Protein AF-0000000075724245 (afdb_homodimer)

Radius of gyration: 20.04 Å; Cα contacts (8 Å, |Δi|>4): 505; chains: 2; bounding box: 50×55×46 Å

Organism: Trichomonas vaginalis (strain ATCC PRA-98 / G3) (NCBI:txid412133)

Structure (mmCIF, N/CA/C/O backbone):
data_AF-0000000075724245-model_v1
#
loop_
_entity.id
_entity.type
_entity.pdbx_description
1 pol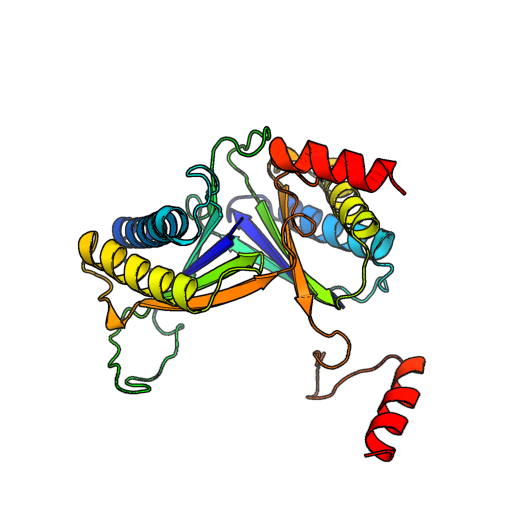ymer 'Tautomerase enzyme family protein'
#
loop_
_atom_site.group_PDB
_atom_site.id
_atom_site.type_symbol
_atom_site.label_atom_id
_atom_site.label_alt_id
_atom_site.label_comp_id
_atom_site.label_asym_id
_atom_site.label_entity_id
_atom_site.label_seq_id
_atom_site.pdbx_PDB_ins_code
_atom_site.Cartn_x
_atom_site.Cartn_y
_atom_site.Cartn_z
_atom_site.occupancy
_atom_site.B_iso_or_equiv
_atom_site.auth_seq_id
_atom_site.auth_comp_id
_atom_site.auth_asym_id
_atom_site.auth_atom_id
_atom_site.pdbx_PDB_model_num
ATOM 1 N N . MET A 1 1 ? -4.027 9.398 15.234 1 85.5 1 MET A N 1
ATOM 2 C CA . MET A 1 1 ? -3.4 8.133 15.617 1 85.5 1 MET A CA 1
ATOM 3 C C . MET A 1 1 ? -2.939 7.363 14.383 1 85.5 1 MET A C 1
ATOM 5 O O . MET A 1 1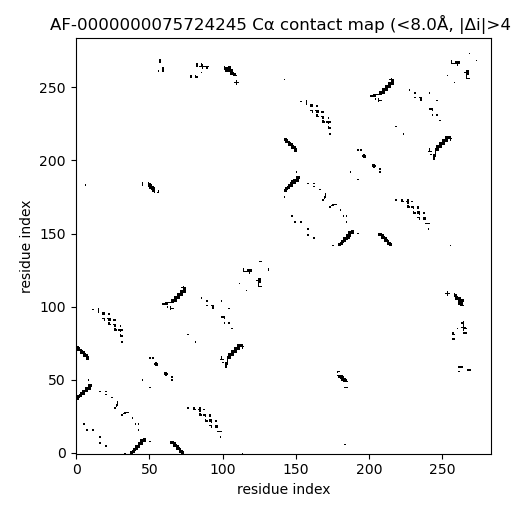 ? -3.52 6.328 14.039 1 85.5 1 MET A O 1
ATOM 9 N N . PRO A 1 2 ? -1.905 7.867 13.797 1 95.19 2 PRO A N 1
ATOM 10 C CA . PRO A 1 2 ? -1.456 7.219 12.562 1 95.19 2 PRO A CA 1
ATOM 11 C C . PRO A 1 2 ? -0.542 6.023 12.828 1 95.19 2 PRO A C 1
ATOM 13 O O . PRO A 1 2 ? 0.271 6.055 13.75 1 95.19 2 PRO A O 1
ATOM 16 N N . VAL A 1 3 ? -0.747 4.941 12.109 1 96.44 3 VAL A N 1
ATOM 17 C CA . VAL A 1 3 ? 0.216 3.852 12.008 1 96.44 3 VAL A CA 1
ATOM 18 C C . VAL A 1 3 ? 0.978 3.949 10.688 1 96.44 3 VAL A C 1
ATOM 20 O O . VAL A 1 3 ? 0.372 4.113 9.625 1 96.44 3 VAL A O 1
ATOM 23 N N . VAL A 1 4 ? 2.299 3.869 10.781 1 98.44 4 VAL A N 1
ATOM 24 C CA . VAL A 1 4 ? 3.154 4.094 9.617 1 98.44 4 VAL A CA 1
ATOM 25 C C . VAL A 1 4 ? 3.957 2.83 9.32 1 98.44 4 VAL A C 1
ATOM 27 O O . VAL A 1 4 ? 4.586 2.26 10.211 1 98.44 4 VAL A O 1
ATOM 30 N N . ARG A 1 5 ? 3.887 2.369 8.086 1 98.5 5 ARG A N 1
ATOM 31 C CA . ARG A 1 5 ? 4.77 1.312 7.602 1 98.5 5 ARG A CA 1
ATOM 32 C C . ARG A 1 5 ? 5.695 1.835 6.508 1 98.5 5 ARG A C 1
ATOM 34 O O . ARG A 1 5 ? 5.234 2.398 5.512 1 98.5 5 ARG A O 1
ATOM 41 N N . ILE A 1 6 ? 6.938 1.648 6.688 1 98.69 6 ILE A N 1
ATOM 42 C CA . ILE A 1 6 ? 7.949 2.092 5.73 1 98.69 6 ILE A CA 1
ATOM 43 C C . ILE A 1 6 ? 8.594 0.879 5.062 1 98.69 6 ILE A C 1
ATOM 45 O O . ILE A 1 6 ? 9.414 0.188 5.676 1 98.69 6 ILE A O 1
ATOM 49 N N . SER A 1 7 ? 8.195 0.567 3.82 1 98.62 7 SER A N 1
ATOM 50 C CA . SER A 1 7 ? 8.82 -0.479 3.016 1 98.62 7 SER A CA 1
ATOM 51 C C . SER A 1 7 ? 10.086 0.029 2.33 1 98.62 7 SER A C 1
ATOM 53 O O . SER A 1 7 ? 10.016 0.885 1.446 1 98.62 7 SER A O 1
ATOM 55 N N . ILE A 1 8 ? 11.18 -0.433 2.727 1 98.31 8 ILE A N 1
ATOM 56 C CA . ILE A 1 8 ? 12.484 0.109 2.355 1 98.31 8 ILE A CA 1
ATOM 57 C C . ILE A 1 8 ? 13.484 -1.032 2.164 1 98.31 8 ILE A C 1
ATOM 59 O O . ILE A 1 8 ? 13.375 -2.076 2.811 1 98.31 8 ILE A O 1
ATOM 63 N N . ARG A 1 9 ? 14.406 -0.784 1.238 1 97.44 9 ARG A N 1
ATOM 64 C CA . ARG A 1 9 ? 15.391 -1.826 0.947 1 97.44 9 ARG A CA 1
ATOM 65 C C . ARG A 1 9 ? 16.188 -2.193 2.195 1 97.44 9 ARG A C 1
ATOM 67 O O . ARG A 1 9 ? 16.594 -1.316 2.955 1 97.44 9 ARG A O 1
ATOM 74 N N . LYS A 1 10 ? 16.5 -3.467 2.252 1 97.06 10 LYS A N 1
ATOM 75 C CA . LYS A 1 10 ? 17.109 -4.027 3.455 1 97.06 10 LYS A CA 1
ATOM 76 C C . LYS A 1 10 ? 18.562 -3.584 3.594 1 97.06 10 LYS A C 1
ATOM 78 O O . LYS A 1 10 ? 19.062 -3.418 4.707 1 97.06 10 LYS A O 1
ATOM 83 N N . ASP A 1 11 ? 19.25 -3.232 2.541 1 96.81 11 ASP A N 1
ATOM 84 C CA . ASP A 1 11 ? 20.688 -2.998 2.59 1 96.81 11 ASP A CA 1
ATOM 85 C C . ASP A 1 11 ? 21 -1.517 2.797 1 96.81 11 ASP A C 1
ATOM 87 O O . ASP A 1 11 ? 22.172 -1.12 2.838 1 96.81 11 ASP A O 1
ATOM 91 N N . LEU A 1 12 ? 20.016 -0.676 2.924 1 96.94 12 LEU A N 1
ATOM 92 C CA . LEU A 1 12 ? 20.25 0.721 3.273 1 96.94 12 LEU A CA 1
ATOM 93 C C . LEU A 1 12 ? 20.625 0.858 4.746 1 96.94 12 LEU A C 1
ATOM 95 O O . LEU A 1 12 ? 20.359 -0.046 5.543 1 96.94 12 LEU A O 1
ATOM 99 N N . LYS A 1 13 ? 21.234 1.946 5.055 1 97.62 13 LYS A N 1
ATOM 100 C CA . LYS A 1 13 ? 21.734 2.148 6.41 1 97.62 13 LYS A CA 1
ATOM 101 C C . LYS A 1 13 ? 20.594 2.285 7.41 1 97.62 13 LYS A C 1
ATOM 103 O O . LYS A 1 13 ? 19.562 2.887 7.098 1 97.62 13 LYS A O 1
ATOM 108 N N . ARG A 1 14 ? 20.828 1.735 8.562 1 97.44 14 ARG A N 1
ATOM 109 C CA . ARG A 1 14 ? 19.859 1.867 9.648 1 97.44 14 ARG A CA 1
ATOM 110 C C . ARG A 1 14 ? 19.578 3.334 9.953 1 97.44 14 ARG A C 1
ATOM 112 O O . ARG A 1 14 ? 18.438 3.709 10.227 1 97.44 14 ARG A O 1
ATOM 119 N N . GLU A 1 15 ? 20.609 4.152 9.906 1 97.81 15 GLU A N 1
ATOM 120 C CA . GLU A 1 15 ? 20.453 5.582 10.156 1 97.81 15 GLU A CA 1
ATOM 121 C C . GLU A 1 15 ? 19.484 6.223 9.164 1 97.81 15 GLU A C 1
ATOM 123 O O . GLU A 1 15 ? 18.703 7.098 9.531 1 97.81 15 GLU A O 1
ATOM 128 N N . THR A 1 16 ? 19.562 5.777 7.941 1 98.06 16 THR A N 1
ATOM 129 C CA . THR A 1 16 ? 18.656 6.273 6.902 1 98.06 16 THR A CA 1
ATOM 130 C C . THR A 1 16 ? 17.219 5.879 7.211 1 98.06 16 THR A C 1
ATOM 132 O O . THR A 1 16 ? 16.312 6.711 7.137 1 98.06 16 THR A O 1
ATOM 135 N N . LYS A 1 17 ? 17.016 4.664 7.578 1 98.38 17 LYS A N 1
ATOM 136 C CA . LYS A 1 17 ? 15.68 4.148 7.895 1 98.38 17 LYS A CA 1
ATOM 137 C C . LYS A 1 17 ? 15.055 4.914 9.055 1 98.38 17 LYS A C 1
ATOM 139 O O . LYS A 1 17 ? 13.898 5.332 8.977 1 98.38 17 LYS A O 1
ATOM 144 N N . LEU A 1 18 ? 15.844 5.168 10.055 1 98.19 18 LEU A N 1
ATOM 145 C CA . LEU A 1 18 ? 15.359 5.891 11.227 1 98.19 18 LEU A CA 1
ATOM 146 C C . LEU A 1 18 ? 15.094 7.355 10.883 1 98.19 18 LEU A C 1
ATOM 148 O O . LEU A 1 18 ? 14.141 7.949 11.391 1 98.19 18 LEU A O 1
ATOM 152 N N . ALA A 1 19 ? 15.922 7.887 10.07 1 98.38 19 ALA A N 1
ATOM 153 C CA . ALA A 1 19 ? 15.75 9.281 9.664 1 98.38 19 ALA A CA 1
ATOM 154 C C . ALA A 1 19 ? 14.438 9.477 8.906 1 98.38 19 ALA A C 1
ATOM 156 O O . ALA A 1 19 ? 13.75 10.484 9.094 1 98.38 19 ALA A O 1
ATOM 157 N N . ILE A 1 20 ? 14.078 8.539 8.031 1 98.44 20 ILE A N 1
ATOM 158 C CA . ILE A 1 20 ? 12.836 8.633 7.277 1 98.44 20 ILE A CA 1
ATOM 159 C C . ILE A 1 20 ? 11.648 8.477 8.219 1 98.44 20 ILE A C 1
ATOM 161 O O . ILE A 1 20 ? 10.664 9.219 8.125 1 98.44 20 ILE A O 1
ATOM 165 N N . SER A 1 21 ? 11.766 7.555 9.133 1 98.62 21 SER A N 1
ATOM 166 C CA . SER A 1 21 ? 10.727 7.379 10.141 1 98.62 21 SER A CA 1
ATOM 167 C C . SER A 1 21 ? 10.5 8.664 10.93 1 98.62 21 SER A C 1
ATOM 169 O O . SER A 1 21 ? 9.359 9.109 11.086 1 98.62 21 SER A O 1
ATOM 171 N N . ASP A 1 22 ? 11.586 9.242 11.391 1 98.56 22 ASP A N 1
ATOM 172 C CA . ASP A 1 22 ? 11.516 10.492 12.141 1 98.56 22 ASP A CA 1
ATOM 173 C C . ASP A 1 22 ? 10.898 11.609 11.305 1 98.56 22 ASP A C 1
ATOM 175 O O . ASP A 1 22 ? 10.094 12.391 11.812 1 98.56 22 ASP A O 1
ATOM 179 N N . ALA A 1 23 ? 11.297 11.695 10.062 1 98.62 23 ALA A N 1
ATOM 180 C CA . ALA A 1 23 ? 10.773 12.711 9.156 1 98.62 23 ALA A CA 1
ATOM 181 C C . ALA A 1 23 ? 9.258 12.602 9.016 1 98.62 23 ALA A C 1
ATOM 183 O O . ALA A 1 23 ? 8.547 13.609 9.07 1 98.62 23 ALA A O 1
ATOM 184 N N . VAL A 1 24 ? 8.758 11.383 8.828 1 98.69 24 VAL A N 1
ATOM 185 C CA . VAL A 1 24 ? 7.32 11.148 8.703 1 98.69 24 VAL A CA 1
ATOM 186 C C . VAL A 1 24 ? 6.609 11.578 9.984 1 98.69 24 VAL A C 1
ATOM 188 O O . VAL A 1 24 ? 5.578 12.25 9.93 1 98.69 24 VAL A O 1
ATOM 191 N N . HIS A 1 25 ? 7.219 11.281 11.078 1 98.56 25 HIS A N 1
ATOM 192 C CA . HIS A 1 25 ? 6.59 11.602 12.359 1 98.56 25 HIS A CA 1
ATOM 193 C C . HIS A 1 25 ? 6.531 13.109 12.57 1 98.56 25 HIS A C 1
ATOM 195 O O . HIS A 1 25 ? 5.484 13.648 12.938 1 98.56 25 HIS A O 1
ATOM 201 N N . ARG A 1 26 ? 7.609 13.766 12.391 1 98.5 26 ARG A N 1
ATOM 202 C CA . ARG A 1 26 ? 7.645 15.219 12.539 1 98.5 26 ARG A CA 1
ATOM 203 C C . ARG A 1 26 ? 6.609 15.883 11.633 1 98.5 26 ARG A C 1
ATOM 205 O O . ARG A 1 26 ? 5.961 16.859 12.039 1 98.5 26 ARG A O 1
ATOM 212 N N . ALA A 1 27 ? 6.488 15.375 10.398 1 98.69 27 ALA A N 1
ATOM 213 C CA . ALA A 1 27 ? 5.504 15.914 9.461 1 98.69 27 ALA A CA 1
ATOM 214 C C . ALA A 1 27 ? 4.082 15.711 9.984 1 98.69 27 ALA A C 1
ATOM 216 O O . ALA A 1 27 ? 3.238 16.594 9.867 1 98.69 27 ALA A O 1
ATOM 217 N N . LEU A 1 28 ? 3.803 14.508 10.531 1 98.25 28 LEU A N 1
ATOM 218 C CA . LEU A 1 28 ? 2.488 14.211 11.086 1 98.25 28 LEU A CA 1
ATOM 219 C C . LEU A 1 28 ? 2.17 15.141 12.258 1 98.25 28 LEU A C 1
ATOM 221 O O . LEU A 1 28 ? 1.054 15.648 12.359 1 98.25 28 LEU A O 1
ATOM 225 N N . VAL A 1 29 ? 3.109 15.375 13.141 1 98.06 29 VAL A N 1
ATOM 226 C CA . VAL A 1 29 ? 2.932 16.281 14.266 1 98.06 29 VAL A CA 1
ATOM 227 C C . VAL A 1 29 ? 2.662 17.688 13.75 1 98.06 29 VAL A C 1
ATOM 229 O O . VAL A 1 29 ? 1.744 18.375 14.227 1 98.06 29 VAL A O 1
ATOM 232 N N . GLU A 1 30 ? 3.395 18.094 12.812 1 98.31 30 GLU A N 1
ATOM 233 C CA . GLU A 1 30 ? 3.318 19.453 12.289 1 98.31 30 GLU A CA 1
ATOM 234 C C . GLU A 1 30 ? 2.002 19.688 11.547 1 98.31 30 GLU A C 1
ATOM 236 O O . GLU A 1 30 ? 1.354 20.719 11.742 1 98.31 30 GLU A O 1
ATOM 241 N N . GLU A 1 31 ? 1.557 18.719 10.68 1 97.69 31 GLU A N 1
ATOM 242 C CA . GLU A 1 31 ? 0.474 18.984 9.742 1 97.69 31 GLU A CA 1
ATOM 243 C C . GLU A 1 31 ? -0.831 18.344 10.203 1 97.69 31 GLU A C 1
ATOM 245 O O . GLU A 1 31 ? -1.91 18.906 9.992 1 97.69 31 GLU A O 1
ATOM 250 N N . PHE A 1 32 ? -0.752 17.156 10.75 1 96.19 32 PHE A N 1
ATOM 251 C CA . PHE A 1 32 ? -1.951 16.484 11.25 1 96.19 32 PHE A CA 1
ATOM 252 C C . PHE A 1 32 ? -2.203 16.844 12.711 1 96.19 32 PHE A C 1
ATOM 254 O O . PHE A 1 32 ? -3.256 16.531 13.258 1 96.19 32 PHE A O 1
ATOM 261 N N . LYS A 1 33 ? -1.24 17.5 13.383 1 96.12 33 LYS A N 1
ATOM 262 C CA . LYS A 1 33 ? -1.365 18.031 14.742 1 96.12 33 LYS A CA 1
ATOM 263 C C . LYS A 1 33 ? -1.609 16.891 15.742 1 96.12 33 LYS A C 1
ATOM 265 O O . LYS A 1 33 ? -2.426 17.031 16.656 1 96.12 33 LYS A O 1
ATOM 270 N N . ILE A 1 34 ? -0.97 15.836 15.523 1 93.81 34 ILE A N 1
ATOM 271 C CA . ILE A 1 34 ? -1.024 14.758 16.5 1 93.81 34 ILE A CA 1
ATOM 272 C C . ILE A 1 34 ? -0.051 15.039 17.641 1 93.81 34 ILE A C 1
ATOM 274 O O . ILE A 1 34 ? 0.903 15.805 17.469 1 93.81 34 ILE A O 1
ATOM 278 N N . PRO A 1 35 ? -0.332 14.438 18.828 1 93.56 35 PRO A N 1
ATOM 279 C CA . PRO A 1 35 ? 0.662 14.57 19.891 1 93.56 35 PRO A CA 1
ATOM 280 C C . PRO A 1 35 ? 2.008 13.953 19.516 1 93.56 35 PRO A C 1
ATOM 282 O O . PRO A 1 35 ? 2.059 12.969 18.781 1 93.56 35 PRO A O 1
ATOM 285 N N . ASP A 1 36 ? 3.094 14.422 20.125 1 95.94 36 ASP A N 1
ATOM 286 C CA . ASP A 1 36 ? 4.441 13.938 19.844 1 95.94 36 ASP A CA 1
ATOM 287 C C . ASP A 1 36 ? 4.582 12.469 20.219 1 95.94 36 ASP A C 1
ATOM 289 O O . ASP A 1 36 ? 5.309 11.719 19.562 1 95.94 36 ASP A O 1
ATOM 293 N N . ALA A 1 37 ? 3.82 12.078 21.188 1 94.56 37 ALA A N 1
ATOM 294 C CA . ALA A 1 37 ? 3.947 10.711 21.688 1 94.56 37 ALA A CA 1
ATOM 295 C C . ALA A 1 37 ? 3.172 9.727 20.828 1 94.56 37 ALA A C 1
ATOM 297 O O . ALA A 1 37 ? 3.328 8.508 20.969 1 94.56 37 ALA A O 1
ATOM 298 N N . ASP A 1 38 ? 2.314 10.172 19.922 1 91.94 38 ASP A N 1
ATOM 299 C CA . ASP A 1 38 ? 1.491 9.344 19.047 1 91.94 38 ASP A CA 1
ATOM 300 C C . ASP A 1 38 ? 2.299 8.836 17.844 1 91.94 38 ASP A C 1
ATOM 302 O O . ASP A 1 38 ? 2.084 9.266 16.719 1 91.94 38 ASP A O 1
ATOM 306 N N . PHE A 1 39 ? 3.238 7.902 18.141 1 94.81 39 PHE A N 1
ATOM 307 C CA . PHE A 1 39 ? 4.207 7.43 17.156 1 94.81 39 PHE A CA 1
ATOM 308 C C . PHE A 1 39 ? 4.18 5.906 17.062 1 94.81 39 PHE A C 1
ATOM 310 O O . PHE A 1 39 ? 4.625 5.211 17.969 1 94.81 39 PHE A O 1
ATOM 317 N N . TRP A 1 40 ? 3.648 5.324 16.062 1 96.19 40 TRP A N 1
ATOM 318 C CA . TRP A 1 40 ? 3.5 3.896 15.797 1 96.19 40 TRP A CA 1
ATOM 319 C C . TRP A 1 40 ? 4.035 3.535 14.414 1 96.19 40 TRP A C 1
ATOM 321 O O . TRP A 1 40 ? 3.328 3.666 13.414 1 96.19 40 TRP A O 1
ATOM 331 N N . HIS A 1 41 ? 5.363 3.072 14.32 1 98.25 41 HIS A N 1
ATOM 332 C CA . HIS A 1 41 ? 6.055 2.887 13.055 1 98.25 41 HIS A CA 1
ATOM 333 C C . HIS A 1 41 ? 6.578 1.462 12.914 1 98.25 41 HIS A C 1
ATOM 335 O O . HIS A 1 41 ? 7.055 0.874 13.883 1 98.25 41 HIS A O 1
ATOM 341 N N . ILE A 1 42 ? 6.469 0.941 11.781 1 98.19 42 ILE A N 1
ATOM 342 C CA . ILE A 1 42 ? 7.078 -0.323 11.383 1 98.19 42 ILE A CA 1
ATOM 343 C C . ILE A 1 42 ? 8.055 -0.083 10.234 1 98.19 42 ILE A C 1
ATOM 345 O O . ILE A 1 42 ? 7.668 0.423 9.18 1 98.19 42 ILE A O 1
ATOM 349 N N . ILE A 1 43 ? 9.305 -0.362 10.461 1 98.44 43 ILE A N 1
ATOM 350 C CA . ILE A 1 43 ? 10.266 -0.418 9.359 1 98.44 43 ILE A CA 1
ATOM 351 C C . ILE A 1 43 ? 10.242 -1.806 8.727 1 98.44 43 ILE A C 1
ATOM 353 O O . ILE A 1 43 ? 10.648 -2.789 9.344 1 98.44 43 ILE A O 1
ATOM 357 N N . ASP A 1 44 ? 9.75 -1.873 7.555 1 98.06 44 ASP A N 1
ATOM 358 C CA . ASP A 1 44 ? 9.609 -3.105 6.785 1 98.06 44 ASP A CA 1
ATOM 359 C C . ASP A 1 44 ? 10.742 -3.248 5.77 1 98.06 44 ASP A C 1
ATOM 361 O O . ASP A 1 44 ? 10.672 -2.691 4.672 1 98.06 44 ASP A O 1
ATOM 365 N N . GLU A 1 45 ? 11.75 -4.004 6.156 1 97.94 45 GLU A N 1
ATOM 366 C CA . GLU A 1 45 ? 12.898 -4.195 5.277 1 97.94 45 GLU A CA 1
ATOM 367 C C . GLU A 1 45 ? 12.57 -5.188 4.16 1 97.94 45 GLU A C 1
ATOM 369 O O . GLU A 1 45 ? 12.172 -6.32 4.43 1 97.94 45 GLU A O 1
ATOM 374 N N . VAL A 1 46 ? 12.789 -4.754 2.998 1 97.25 46 VAL A N 1
ATOM 375 C CA . VAL A 1 46 ? 12.438 -5.535 1.817 1 97.25 46 VAL A CA 1
ATOM 376 C C . VAL A 1 46 ? 13.703 -5.906 1.047 1 97.25 46 VAL A C 1
ATOM 378 O O . VAL A 1 46 ? 14.617 -5.086 0.914 1 97.25 46 VAL A O 1
ATOM 381 N N . GLU A 1 47 ? 13.773 -7.156 0.521 1 95.94 47 GLU A N 1
ATOM 382 C CA . GLU A 1 47 ? 14.93 -7.602 -0.259 1 95.94 47 GLU A CA 1
ATOM 383 C C . GLU A 1 47 ? 15.125 -6.73 -1.497 1 95.94 47 GLU A C 1
ATOM 385 O O . GLU A 1 47 ? 14.148 -6.34 -2.148 1 95.94 47 GLU A O 1
ATOM 390 N N . PRO A 1 48 ? 16.422 -6.48 -1.794 1 94.31 48 PRO A N 1
ATOM 391 C CA . PRO A 1 48 ? 16.656 -5.758 -3.047 1 94.31 48 PRO A CA 1
ATOM 392 C C . PRO A 1 48 ? 15.938 -6.391 -4.234 1 94.31 48 PRO A C 1
ATOM 394 O O . PRO A 1 48 ? 15.961 -7.613 -4.398 1 94.31 48 PRO A O 1
ATOM 397 N N . GLY A 1 49 ? 15.219 -5.629 -5.012 1 94.06 49 GLY A N 1
ATOM 398 C CA . GLY A 1 49 ? 14.508 -6.125 -6.18 1 94.06 49 GLY A CA 1
ATOM 399 C C . GLY A 1 49 ? 13.055 -6.453 -5.898 1 94.06 49 GLY A C 1
ATOM 400 O O . GLY A 1 49 ? 12.289 -6.73 -6.82 1 94.06 49 GLY A O 1
ATOM 401 N N . ASN A 1 50 ? 12.664 -6.379 -4.602 1 97.12 50 ASN A N 1
ATOM 402 C CA . ASN A 1 50 ? 11.32 -6.797 -4.238 1 97.12 50 ASN A CA 1
ATOM 403 C C . ASN A 1 50 ? 10.375 -5.605 -4.121 1 97.12 50 ASN A C 1
ATOM 405 O O . ASN A 1 50 ? 9.188 -5.773 -3.834 1 97.12 50 ASN A O 1
ATOM 409 N N . ILE A 1 51 ? 10.891 -4.453 -4.262 1 97.25 51 ILE A N 1
ATOM 410 C CA . ILE A 1 51 ? 10.039 -3.305 -4.562 1 97.25 51 ILE A CA 1
ATOM 411 C C . ILE A 1 51 ? 10.117 -2.984 -6.055 1 97.25 51 ILE A C 1
ATOM 413 O O . ILE A 1 51 ? 11.195 -2.719 -6.586 1 97.25 51 ILE A O 1
ATOM 417 N N . ILE A 1 52 ? 9.031 -3.02 -6.707 1 96.75 52 ILE A N 1
ATOM 418 C CA . ILE A 1 52 ? 8.977 -2.865 -8.156 1 96.75 52 ILE A CA 1
ATOM 419 C C . ILE A 1 52 ? 8.156 -1.628 -8.508 1 96.75 52 ILE A C 1
ATOM 421 O O . ILE A 1 52 ? 7.027 -1.465 -8.031 1 96.75 52 ILE A O 1
ATOM 425 N N . PHE A 1 53 ? 8.672 -0.787 -9.328 1 96.12 53 PHE A N 1
ATOM 426 C CA . PHE A 1 53 ? 8.117 0.531 -9.609 1 96.12 53 PHE A CA 1
ATOM 427 C C . PHE A 1 53 ? 8.586 1.04 -10.961 1 96.12 53 PHE A C 1
ATOM 429 O O . PHE A 1 53 ? 9.555 0.529 -11.523 1 96.12 53 PHE A O 1
ATOM 436 N N . PRO A 1 54 ? 7.859 1.927 -11.539 1 94.88 54 PRO A N 1
ATOM 437 C CA . PRO A 1 54 ? 8.297 2.471 -12.828 1 94.88 54 PRO A CA 1
ATOM 438 C C . PRO A 1 54 ? 9.5 3.4 -12.703 1 94.88 54 PRO A C 1
ATOM 440 O O . PRO A 1 54 ? 9.68 4.043 -11.664 1 94.88 54 PRO A O 1
ATOM 443 N N . LYS A 1 55 ? 10.273 3.494 -13.75 1 94.5 55 LYS A N 1
ATOM 444 C CA . LYS A 1 55 ? 11.398 4.43 -13.781 1 94.5 55 LYS A CA 1
ATOM 445 C C . LYS A 1 55 ? 10.906 5.871 -13.695 1 94.5 55 LYS A C 1
ATOM 447 O O . LYS A 1 55 ? 11.594 6.73 -13.133 1 94.5 55 LYS A O 1
ATOM 452 N N . GLU A 1 56 ? 9.781 6.066 -14.258 1 94.69 56 GLU A N 1
ATOM 453 C CA . GLU A 1 56 ? 9.148 7.379 -14.234 1 94.69 56 GLU A CA 1
ATOM 454 C C . GLU A 1 56 ? 7.633 7.258 -14.156 1 94.69 56 GLU A C 1
ATOM 456 O O . GLU A 1 56 ? 7.039 6.398 -14.812 1 94.69 56 GLU A O 1
ATOM 461 N N . TYR A 1 57 ? 7.027 8.156 -13.461 1 92.94 57 TYR A N 1
ATOM 462 C CA . TYR A 1 57 ? 5.574 8.18 -13.336 1 92.94 57 TYR A CA 1
ATOM 463 C C . TYR A 1 57 ? 5.07 9.586 -13.031 1 92.94 57 TYR A C 1
ATOM 465 O O . TYR A 1 57 ? 5.578 10.25 -12.125 1 92.94 57 TYR A O 1
ATOM 473 N N . LEU A 1 58 ? 4.184 10.156 -13.82 1 91.62 58 LEU A N 1
ATOM 474 C CA . LEU A 1 58 ? 3.576 11.469 -13.68 1 91.62 58 LEU A CA 1
ATOM 475 C C . LEU A 1 58 ? 4.648 12.555 -13.555 1 91.62 58 LEU A C 1
ATOM 477 O O . LEU A 1 58 ? 4.547 13.438 -12.695 1 91.62 58 LEU A O 1
ATOM 481 N N . GLY A 1 59 ? 5.734 12.336 -14.297 1 91.25 59 GLY A N 1
ATOM 482 C CA . GLY A 1 59 ? 6.77 13.352 -14.406 1 91.25 59 GLY A CA 1
ATOM 483 C C . GLY A 1 59 ? 7.84 13.227 -13.336 1 91.25 59 GLY A C 1
ATOM 484 O O . GLY A 1 59 ? 8.766 14.039 -13.281 1 91.25 59 GLY A O 1
ATOM 485 N N . VAL A 1 60 ? 7.754 12.25 -12.477 1 95.25 60 VAL A N 1
ATOM 486 C CA . VAL A 1 60 ? 8.766 12.055 -11.438 1 95.25 60 VAL A CA 1
ATOM 487 C C . VAL A 1 60 ? 9.695 10.906 -11.836 1 95.25 60 VAL A C 1
ATOM 489 O O . VAL A 1 60 ? 9.234 9.805 -12.133 1 95.25 60 VAL A O 1
ATOM 492 N N . GLN A 1 61 ? 10.945 11.164 -11.867 1 96.88 61 GLN A N 1
ATOM 493 C CA . GLN A 1 61 ? 11.938 10.125 -12.094 1 96.88 61 GLN A CA 1
ATOM 494 C C . GLN A 1 61 ? 12.328 9.445 -10.789 1 96.88 61 GLN A C 1
ATOM 496 O O . GLN A 1 61 ? 12.547 10.109 -9.773 1 96.88 61 GLN A O 1
ATOM 501 N N . HIS A 1 62 ? 12.414 8.141 -10.836 1 96.94 62 HIS A N 1
ATOM 502 C CA . HIS A 1 62 ? 12.742 7.398 -9.625 1 96.94 62 HIS A CA 1
ATOM 503 C C . HIS A 1 62 ? 14.102 6.715 -9.75 1 96.94 62 HIS A C 1
ATOM 505 O O . HIS A 1 62 ? 14.484 6.293 -10.844 1 96.94 62 HIS A O 1
ATOM 511 N N . GLY A 1 63 ? 14.789 6.629 -8.664 1 94.12 63 GLY A N 1
ATOM 512 C CA . GLY A 1 63 ? 16.062 5.934 -8.578 1 94.12 63 GLY A CA 1
ATOM 513 C C . GLY A 1 63 ? 15.945 4.535 -8.008 1 94.12 63 GLY A C 1
ATOM 514 O O . GLY A 1 63 ? 14.867 3.939 -8.031 1 94.12 63 GLY A O 1
ATOM 515 N N . GLU A 1 64 ? 17 3.996 -7.523 1 92.62 64 GLU A N 1
ATOM 516 C CA . GLU A 1 64 ? 17.078 2.594 -7.121 1 92.62 64 GLU A CA 1
ATOM 517 C C . GLU A 1 64 ? 16.625 2.412 -5.676 1 92.62 64 GLU A C 1
ATOM 519 O O . GLU A 1 64 ? 16.375 1.288 -5.234 1 92.62 64 GLU A O 1
ATOM 524 N N . ASN A 1 65 ? 16.453 3.512 -4.953 1 94.94 65 ASN A N 1
ATOM 525 C CA . ASN A 1 65 ? 16.203 3.381 -3.521 1 94.94 65 ASN A CA 1
ATOM 526 C C . ASN A 1 65 ? 14.773 3.793 -3.172 1 94.94 65 ASN A C 1
ATOM 528 O O . ASN A 1 65 ? 14.539 4.426 -2.139 1 94.94 65 ASN A O 1
ATOM 532 N N . LEU A 1 66 ? 13.883 3.479 -4.07 1 96.88 66 LEU A N 1
ATOM 533 C CA . LEU A 1 66 ? 12.492 3.84 -3.842 1 96.88 66 LEU A CA 1
ATOM 534 C C . LEU A 1 66 ? 12 3.289 -2.508 1 96.88 66 LEU A C 1
ATOM 536 O O . LEU A 1 66 ? 12.273 2.137 -2.166 1 96.88 66 LEU A O 1
ATOM 540 N N . THR A 1 67 ? 11.406 4.156 -1.759 1 98.31 67 THR A N 1
ATOM 541 C CA . THR A 1 67 ? 10.828 3.854 -0.454 1 98.31 67 THR A CA 1
ATOM 542 C C . THR A 1 67 ? 9.336 4.168 -0.437 1 98.31 67 THR A C 1
ATOM 544 O O . THR A 1 67 ? 8.922 5.262 -0.824 1 98.31 67 THR A O 1
ATOM 547 N N . ILE A 1 68 ? 8.531 3.184 -0.044 1 98.25 68 ILE A N 1
ATOM 548 C CA . ILE A 1 68 ? 7.086 3.371 0.029 1 98.25 68 ILE A CA 1
ATOM 549 C C . ILE A 1 68 ? 6.66 3.553 1.484 1 98.25 68 ILE A C 1
ATOM 551 O O . ILE A 1 68 ? 6.883 2.67 2.316 1 98.25 68 ILE A O 1
ATOM 555 N N . VAL A 1 69 ? 6.094 4.68 1.778 1 98.56 69 VAL A N 1
ATOM 556 C CA . VAL A 1 69 ? 5.562 5.008 3.096 1 98.56 69 VAL A CA 1
ATOM 557 C C . VAL A 1 69 ? 4.039 4.887 3.084 1 98.56 69 VAL A C 1
ATOM 559 O O . VAL A 1 69 ? 3.354 5.645 2.391 1 98.56 69 VAL A O 1
ATOM 562 N N . ASN A 1 70 ? 3.555 3.967 3.816 1 97.88 70 ASN A N 1
ATOM 563 C CA . ASN A 1 70 ? 2.115 3.803 3.994 1 97.88 70 ASN A CA 1
ATOM 564 C C . ASN A 1 70 ? 1.646 4.379 5.328 1 97.88 70 ASN A C 1
ATOM 566 O O . ASN A 1 70 ? 2.137 3.982 6.387 1 97.88 70 ASN A O 1
ATOM 570 N N . ILE A 1 71 ? 0.742 5.289 5.254 1 97.81 71 ILE A N 1
ATOM 571 C CA . ILE A 1 71 ? 0.183 5.898 6.457 1 97.81 71 ILE A CA 1
ATOM 572 C C . ILE A 1 71 ? -1.299 5.551 6.57 1 97.81 71 ILE A C 1
ATOM 574 O O . ILE A 1 71 ? -2.068 5.773 5.633 1 97.81 71 ILE A O 1
ATOM 578 N N . CYS A 1 72 ? -1.687 4.98 7.613 1 96.19 72 CYS A N 1
ATOM 579 C CA . CYS A 1 72 ? -3.092 4.801 7.961 1 96.19 72 CYS A CA 1
ATOM 580 C C . CYS A 1 72 ? -3.49 5.715 9.109 1 96.19 72 CYS A C 1
ATOM 582 O O . CYS A 1 72 ? -2.939 5.617 10.211 1 96.19 72 CYS A O 1
ATOM 584 N N . ALA A 1 73 ? -4.383 6.559 8.906 1 95 73 ALA A N 1
ATOM 585 C CA . ALA A 1 73 ? -4.793 7.547 9.898 1 95 73 ALA A CA 1
ATOM 586 C C . ALA A 1 73 ? -6.305 7.762 9.867 1 95 73 ALA A C 1
ATOM 588 O O . ALA A 1 73 ? -6.977 7.344 8.922 1 95 73 ALA A O 1
ATOM 589 N N . ALA A 1 74 ? -6.801 8.367 10.953 1 91.94 74 ALA A N 1
ATOM 590 C CA . ALA A 1 74 ? -8.219 8.719 10.984 1 91.94 74 ALA A CA 1
ATOM 591 C C . ALA A 1 74 ? -8.57 9.688 9.867 1 91.94 74 ALA A C 1
ATOM 593 O O . ALA A 1 74 ? -7.789 10.586 9.547 1 91.94 74 ALA A O 1
ATOM 594 N N . ALA A 1 75 ? -9.766 9.469 9.344 1 91.31 75 ALA A N 1
ATOM 595 C CA . ALA A 1 75 ? -10.258 10.391 8.32 1 91.31 75 ALA A CA 1
ATOM 596 C C . ALA A 1 75 ? -10.547 11.766 8.914 1 91.31 75 ALA A C 1
ATOM 598 O O . ALA A 1 75 ? -10.695 11.906 10.125 1 91.31 75 ALA A O 1
ATOM 599 N N . GLY A 1 76 ? -10.578 12.859 7.953 1 90.75 76 GLY A N 1
ATOM 600 C CA . GLY A 1 76 ? -11.023 14.148 8.453 1 90.75 76 GLY A CA 1
ATOM 601 C C . GLY A 1 76 ? -10.148 15.297 7.973 1 90.75 76 GLY A C 1
ATOM 602 O O . GLY A 1 76 ? -10.555 16.453 8.039 1 90.75 76 GLY A O 1
ATOM 603 N N . ARG A 1 77 ? -8.945 14.969 7.559 1 92.56 77 ARG A N 1
ATOM 604 C CA . ARG A 1 77 ? -8.07 16.047 7.094 1 92.56 77 ARG A CA 1
ATOM 605 C C . ARG A 1 77 ? -8.414 16.453 5.664 1 92.56 77 ARG A C 1
ATOM 607 O O . ARG A 1 77 ? -8.781 15.602 4.844 1 92.56 77 ARG A O 1
ATOM 614 N N . THR A 1 78 ? -8.328 17.719 5.398 1 93.12 78 THR A N 1
ATOM 615 C CA . THR A 1 78 ? -8.617 18.25 4.074 1 93.12 78 THR A CA 1
ATOM 616 C C . THR A 1 78 ? -7.5 17.906 3.094 1 93.12 78 THR A C 1
ATOM 618 O O . THR A 1 78 ? -6.387 17.562 3.506 1 93.12 78 THR A O 1
ATOM 621 N N . PRO A 1 79 ? -7.754 18 1.796 1 92.75 79 PRO A N 1
ATOM 622 C CA . PRO A 1 79 ? -6.715 17.797 0.785 1 92.75 79 PRO A CA 1
ATOM 623 C C . PRO A 1 79 ? -5.512 18.719 0.97 1 92.75 79 PRO A C 1
ATOM 625 O O . PRO A 1 79 ? -4.371 18.297 0.751 1 92.75 79 PRO A O 1
ATOM 628 N N . GLU A 1 80 ? -5.777 19.922 1.322 1 94.38 80 GLU A N 1
ATOM 629 C CA . GLU A 1 80 ? -4.695 20.891 1.54 1 94.38 80 GLU A CA 1
ATOM 630 C C . GLU A 1 80 ? -3.771 20.422 2.662 1 94.38 80 GLU A C 1
ATOM 632 O O . GLU A 1 80 ? -2.547 20.469 2.525 1 94.38 80 GLU A O 1
ATOM 637 N N . ILE A 1 81 ? -4.355 19.953 3.748 1 95.81 81 ILE A N 1
ATOM 638 C CA . ILE A 1 81 ? -3.57 19.484 4.879 1 95.81 81 ILE A CA 1
ATOM 639 C C . ILE A 1 81 ? -2.748 18.266 4.457 1 95.81 81 ILE A C 1
ATOM 641 O O . ILE A 1 81 ? -1.577 18.141 4.824 1 95.81 81 ILE A O 1
ATOM 645 N N . LYS A 1 82 ? -3.336 17.422 3.678 1 95.69 82 LYS A N 1
ATOM 646 C CA . LYS A 1 82 ? -2.627 16.234 3.193 1 95.69 82 LYS A CA 1
ATOM 647 C C . LYS A 1 82 ? -1.451 16.625 2.303 1 95.69 82 LYS A C 1
ATOM 649 O O . LYS A 1 82 ? -0.364 16.062 2.416 1 95.69 82 LYS A O 1
ATOM 654 N N . ARG A 1 83 ? -1.682 17.547 1.467 1 95.62 83 ARG A N 1
ATOM 655 C CA . ARG A 1 83 ? -0.607 18.047 0.611 1 95.62 83 ARG A CA 1
ATOM 656 C C . ARG A 1 83 ? 0.543 18.594 1.442 1 95.62 83 ARG A C 1
ATOM 658 O O . ARG A 1 83 ? 1.712 18.344 1.148 1 95.62 83 ARG A O 1
ATOM 665 N N . ASN A 1 84 ? 0.144 19.328 2.408 1 97.62 84 ASN A N 1
ATOM 666 C CA . ASN A 1 84 ? 1.16 19.891 3.293 1 97.62 84 ASN A CA 1
ATOM 667 C C . ASN A 1 84 ? 1.94 18.797 4.016 1 97.62 84 ASN A C 1
ATOM 669 O O . ASN A 1 84 ? 3.143 18.938 4.246 1 97.62 84 ASN A O 1
ATOM 673 N N . LEU A 1 85 ? 1.209 17.734 4.359 1 98.06 85 LEU A N 1
ATOM 674 C CA . LEU A 1 85 ? 1.87 16.594 4.98 1 98.06 85 LEU A CA 1
ATOM 675 C C . LEU A 1 85 ? 2.941 16.016 4.062 1 98.06 85 LEU A C 1
ATOM 677 O O . LEU A 1 85 ? 4.078 15.805 4.484 1 98.06 85 LEU A O 1
ATOM 681 N N . PHE A 1 86 ? 2.613 15.828 2.844 1 98 86 PHE A N 1
ATOM 682 C CA . PHE A 1 86 ? 3.555 15.242 1.897 1 98 86 PHE A CA 1
ATOM 683 C C . PHE A 1 86 ? 4.77 16.141 1.714 1 98 86 PHE A C 1
ATOM 685 O O . PHE A 1 86 ? 5.906 15.672 1.702 1 98 86 PHE A O 1
ATOM 692 N N . LYS A 1 87 ? 4.551 17.422 1.62 1 98.31 87 LYS A N 1
ATOM 693 C CA . LYS A 1 87 ? 5.633 18.391 1.492 1 98.31 87 LYS A CA 1
ATOM 694 C C . LYS A 1 87 ? 6.559 18.344 2.703 1 98.31 87 LYS A C 1
ATOM 696 O O . LYS A 1 87 ? 7.781 18.375 2.559 1 98.31 87 LYS A O 1
ATOM 701 N N . ALA A 1 88 ? 5.922 18.312 3.834 1 98.62 88 ALA A N 1
ATOM 702 C CA . ALA A 1 88 ? 6.699 18.297 5.07 1 98.62 88 ALA A CA 1
ATOM 703 C C . ALA A 1 88 ? 7.543 17.031 5.168 1 98.62 88 ALA A C 1
ATOM 705 O O . ALA A 1 88 ? 8.711 17.078 5.574 1 98.62 88 ALA A O 1
ATOM 706 N N . ILE A 1 89 ? 6.965 15.867 4.809 1 98.56 89 ILE A N 1
ATOM 707 C CA . ILE A 1 89 ? 7.711 14.609 4.824 1 98.56 89 ILE A CA 1
ATOM 708 C C . ILE A 1 89 ? 8.938 14.727 3.924 1 98.56 89 ILE A C 1
ATOM 710 O O . ILE A 1 89 ? 10.047 14.359 4.324 1 98.56 89 ILE A O 1
ATOM 714 N N . HIS A 1 90 ? 8.734 15.242 2.777 1 98.38 90 HIS A N 1
ATOM 715 C CA . HIS A 1 90 ? 9.828 15.445 1.838 1 98.38 90 HIS A CA 1
ATOM 716 C C . HIS A 1 90 ? 10.906 16.344 2.438 1 98.38 90 HIS A C 1
ATOM 718 O O . HIS A 1 90 ? 12.094 15.992 2.398 1 98.38 90 HIS A O 1
ATOM 7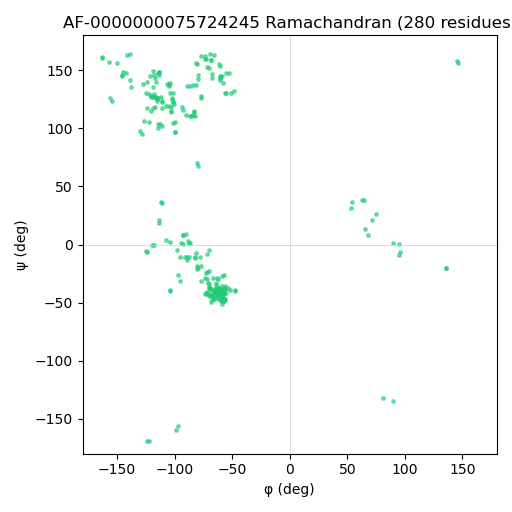24 N N . ARG A 1 91 ? 10.492 17.5 2.967 1 98.31 91 ARG A N 1
ATOM 725 C CA . ARG A 1 91 ? 11.406 18.484 3.541 1 98.31 91 ARG A CA 1
ATOM 726 C C . ARG A 1 91 ? 12.25 17.859 4.648 1 98.31 91 ARG A C 1
ATOM 728 O O . ARG A 1 91 ? 13.484 17.922 4.613 1 98.31 91 ARG A O 1
ATOM 735 N N . TYR A 1 92 ? 11.625 17.141 5.566 1 98.5 92 TYR A N 1
ATOM 736 C CA . TYR A 1 92 ? 12.336 16.578 6.711 1 98.5 92 TYR A CA 1
ATOM 737 C C . TYR A 1 92 ? 13.211 15.406 6.285 1 98.5 92 TYR A C 1
ATOM 739 O O . TYR A 1 92 ? 14.336 15.25 6.773 1 98.5 92 TYR A O 1
ATOM 747 N N . ALA A 1 93 ? 12.688 14.562 5.422 1 97.88 93 ALA A N 1
ATOM 748 C CA . ALA A 1 93 ? 13.422 13.367 5.02 1 97.88 93 ALA A CA 1
ATOM 749 C C . ALA A 1 93 ? 14.695 13.734 4.262 1 97.88 93 ALA A C 1
ATOM 751 O O . ALA A 1 93 ? 15.742 13.102 4.441 1 97.88 93 ALA A O 1
ATOM 752 N N . THR A 1 94 ? 14.602 14.727 3.426 1 97.31 94 THR A N 1
ATOM 753 C CA . THR A 1 94 ? 15.742 15.07 2.574 1 97.31 94 THR A CA 1
ATOM 754 C C . THR A 1 94 ? 16.766 15.898 3.346 1 97.31 94 THR A C 1
ATOM 756 O O . THR A 1 94 ? 17.922 15.984 2.949 1 97.31 94 THR A O 1
ATOM 759 N N . ALA A 1 95 ? 16.344 16.516 4.414 1 97.19 95 ALA A N 1
ATOM 760 C CA . ALA A 1 95 ? 17.266 17.297 5.242 1 97.19 95 ALA A CA 1
ATOM 761 C C . ALA A 1 95 ? 18.125 16.391 6.125 1 97.19 95 ALA A C 1
ATOM 763 O O . ALA A 1 95 ? 19.203 16.781 6.543 1 97.19 95 ALA A O 1
ATOM 764 N N . ASN A 1 96 ? 17.688 15.094 6.332 1 95.38 96 ASN A N 1
ATOM 765 C CA . ASN A 1 96 ? 18.297 14.359 7.43 1 95.38 96 ASN A CA 1
ATOM 766 C C . ASN A 1 96 ? 19 13.094 6.934 1 95.38 96 ASN A C 1
ATOM 768 O O . ASN A 1 96 ? 19.562 12.344 7.727 1 95.38 96 ASN A O 1
ATOM 772 N N . GLN A 1 97 ? 18.969 12.828 5.645 1 95.12 97 GLN A N 1
ATOM 773 C CA . GLN A 1 97 ? 19.672 11.703 5.035 1 95.12 97 GLN A CA 1
ATOM 774 C C . GLN A 1 97 ? 19.797 11.883 3.525 1 95.12 97 GLN A C 1
ATOM 776 O O . GLN A 1 97 ? 19.031 12.633 2.92 1 95.12 97 GLN A O 1
ATOM 781 N N . THR A 1 98 ? 20.703 11.172 2.922 1 94.69 98 THR A N 1
ATOM 782 C CA . THR A 1 98 ? 20.938 11.398 1.502 1 94.69 98 THR A CA 1
ATOM 783 C C . THR A 1 98 ? 20.797 10.094 0.716 1 94.69 98 THR A C 1
ATOM 785 O O . THR A 1 98 ? 20.812 10.109 -0.517 1 94.69 98 THR A O 1
ATOM 788 N N . GLU A 1 99 ? 20.625 9.031 1.32 1 97.12 99 GLU A N 1
ATOM 789 C CA . GLU A 1 99 ? 20.594 7.746 0.625 1 97.12 99 GLU A CA 1
ATOM 790 C C . GLU A 1 99 ? 19.328 7.594 -0.198 1 97.12 99 GLU A C 1
ATOM 792 O O . GLU A 1 99 ? 19.312 6.91 -1.224 1 97.12 99 GLU A O 1
ATOM 797 N N . VAL A 1 100 ? 18.219 8.156 0.278 1 97.94 100 VAL A N 1
ATOM 798 C CA . VAL A 1 100 ? 16.938 8.125 -0.417 1 97.94 100 VAL A CA 1
ATOM 799 C C . VAL A 1 100 ? 16.547 9.539 -0.838 1 97.94 100 VAL A C 1
ATOM 801 O O . VAL A 1 100 ? 16.078 10.328 -0.018 1 97.94 100 VAL A O 1
ATOM 804 N N . PRO A 1 101 ? 16.781 9.805 -2.092 1 97.75 101 PRO A N 1
ATOM 805 C CA . PRO A 1 101 ? 16.406 11.148 -2.543 1 97.75 101 PRO A CA 1
ATOM 806 C C . PRO A 1 101 ? 14.906 11.391 -2.514 1 97.75 101 PRO A C 1
ATOM 808 O O . PRO A 1 101 ? 14.125 10.438 -2.441 1 97.75 101 PRO A O 1
ATOM 811 N N . GLY A 1 102 ? 14.5 12.648 -2.572 1 97.5 102 GLY A N 1
ATOM 812 C CA . GLY A 1 102 ? 13.109 13.047 -2.424 1 97.5 102 GLY A CA 1
ATOM 813 C C . GLY A 1 102 ? 12.195 12.422 -3.459 1 97.5 102 GLY A C 1
ATOM 814 O O . GLY A 1 102 ? 11.039 12.109 -3.164 1 97.5 102 GLY A O 1
ATOM 815 N N . ASN A 1 103 ? 12.695 12.266 -4.668 1 97.75 103 ASN A N 1
ATOM 816 C CA . ASN A 1 103 ? 11.898 11.695 -5.746 1 97.75 103 ASN A CA 1
ATOM 817 C C . ASN A 1 103 ? 11.672 10.195 -5.547 1 97.75 103 ASN A C 1
ATOM 819 O O . ASN A 1 103 ? 10.836 9.594 -6.227 1 97.75 103 ASN A O 1
ATOM 823 N N . ASP A 1 104 ? 12.359 9.57 -4.539 1 97.88 104 ASP A N 1
ATOM 824 C CA . ASP A 1 104 ? 12.227 8.141 -4.266 1 97.88 104 ASP A CA 1
ATOM 825 C C . ASP A 1 104 ? 11.359 7.902 -3.025 1 97.88 104 ASP A C 1
ATOM 827 O O . ASP A 1 104 ? 11.211 6.762 -2.584 1 97.88 104 ASP A O 1
ATOM 831 N N . ILE A 1 105 ? 10.852 8.93 -2.432 1 98.19 105 ILE A N 1
ATOM 832 C CA . ILE A 1 105 ? 9.969 8.789 -1.284 1 98.19 105 ILE A CA 1
ATOM 833 C C . ILE A 1 105 ? 8.516 8.922 -1.735 1 98.19 105 ILE A C 1
ATOM 835 O O . ILE A 1 105 ? 8.055 10.023 -2.049 1 98.19 105 ILE A O 1
ATOM 839 N N . CYS A 1 106 ? 7.844 7.816 -1.779 1 97.75 106 CYS A N 1
ATOM 840 C CA . CYS A 1 106 ? 6.43 7.77 -2.135 1 97.75 106 CYS A CA 1
ATOM 841 C C . CYS A 1 106 ? 5.566 7.559 -0.898 1 97.75 106 CYS A C 1
ATOM 843 O O . CYS A 1 106 ? 5.918 6.77 -0.016 1 97.75 106 CYS A O 1
ATOM 845 N N . VAL A 1 107 ? 4.465 8.25 -0.819 1 97.75 107 VAL A N 1
ATOM 846 C CA . VAL A 1 107 ? 3.598 8.172 0.351 1 97.75 107 VAL A CA 1
ATOM 847 C C . VAL A 1 107 ? 2.186 7.785 -0.08 1 97.75 107 VAL A C 1
ATOM 849 O O . VAL A 1 107 ? 1.643 8.352 -1.032 1 97.75 107 VAL A O 1
ATOM 852 N N . PHE A 1 108 ? 1.716 6.848 0.576 1 95.88 108 PHE A N 1
ATOM 853 C CA . PHE A 1 108 ? 0.349 6.367 0.417 1 95.88 108 PHE A CA 1
ATOM 854 C C . PHE A 1 108 ? -0.443 6.551 1.707 1 95.88 108 PHE A C 1
ATOM 856 O O . PHE A 1 108 ? -0.018 6.098 2.771 1 95.88 108 PHE A O 1
ATOM 863 N N . LEU A 1 109 ? -1.589 7.207 1.548 1 95.38 109 LEU A N 1
ATOM 864 C CA . LEU A 1 109 ? -2.41 7.492 2.719 1 95.38 109 LEU A CA 1
ATOM 865 C C . LEU A 1 109 ? -3.709 6.695 2.68 1 95.38 109 LEU A C 1
ATOM 867 O O . LEU A 1 109 ? -4.395 6.672 1.656 1 95.38 109 LEU A O 1
ATOM 871 N N . GLN A 1 110 ? -3.979 5.988 3.748 1 94.12 110 GLN A N 1
ATOM 872 C CA . GLN A 1 110 ? -5.246 5.312 3.996 1 94.12 110 GLN A CA 1
ATOM 873 C C . GLN A 1 110 ? -5.941 5.883 5.23 1 94.12 110 GLN A C 1
ATOM 875 O O . GLN A 1 110 ? -5.297 6.156 6.242 1 94.12 110 GLN A O 1
ATOM 880 N N . GLU A 1 111 ? -7.246 5.957 5.133 1 93.81 111 GLU A N 1
ATOM 881 C CA . GLU A 1 111 ? -7.984 6.559 6.242 1 93.81 111 GLU A CA 1
ATOM 882 C C . GLU A 1 111 ? -8.945 5.555 6.871 1 93.81 111 GLU A C 1
ATOM 884 O O . GLU A 1 111 ? -9.453 4.66 6.195 1 93.81 111 GLU A O 1
ATOM 889 N N . ASN A 1 112 ? -9.125 5.66 8.141 1 92.06 112 ASN A N 1
ATOM 890 C CA . ASN A 1 112 ? -10.117 4.875 8.867 1 92.06 112 ASN A CA 1
ATOM 891 C C . ASN A 1 112 ? -11.078 5.77 9.641 1 92.06 112 ASN A C 1
ATOM 893 O O . ASN A 1 112 ? -11.141 6.977 9.406 1 92.06 112 ASN A O 1
ATOM 897 N N . ASN A 1 113 ? -11.914 5.145 10.539 1 87 113 ASN A N 1
ATOM 898 C CA . ASN A 1 113 ? -12.984 5.887 11.18 1 87 113 ASN A CA 1
ATOM 899 C C . ASN A 1 113 ? -12.523 6.527 12.484 1 87 113 ASN A C 1
ATOM 901 O O . ASN A 1 113 ? -13.336 7.012 13.273 1 87 113 ASN A O 1
ATOM 905 N N . GLY A 1 114 ? -11.266 6.477 12.719 1 84.44 114 GLY A N 1
ATOM 906 C CA . GLY A 1 114 ? -10.727 7.176 13.875 1 84.44 114 GLY A CA 1
ATOM 907 C C . GLY A 1 114 ? -10.891 6.402 15.172 1 84.44 114 GLY A C 1
ATOM 908 O O . GLY A 1 114 ? -10.57 5.215 15.242 1 84.44 114 GLY A O 1
ATOM 909 N N . LEU A 1 115 ? -11.375 7.062 16.203 1 76.44 115 LEU A N 1
ATOM 910 C CA . LEU A 1 115 ? -11.273 6.664 17.594 1 76.44 115 LEU A CA 1
ATOM 911 C C . LEU A 1 115 ? -11.875 5.277 17.812 1 76.44 115 LEU A C 1
ATOM 913 O O . LEU A 1 115 ? -11.391 4.508 18.641 1 76.44 115 LEU A O 1
ATOM 917 N N . THR A 1 116 ? -12.797 4.82 17.047 1 82.75 116 THR A N 1
ATOM 918 C CA . THR A 1 116 ? -13.461 3.541 17.266 1 82.75 116 THR A CA 1
ATOM 919 C C . THR A 1 116 ? -12.688 2.41 16.594 1 82.75 116 THR A C 1
ATOM 921 O O . THR A 1 116 ? -13.031 1.236 16.75 1 82.75 116 THR A O 1
ATOM 924 N N . ASP A 1 117 ? -11.617 2.809 16.016 1 89.19 117 ASP A N 1
ATOM 925 C CA . ASP A 1 117 ? -10.922 1.802 15.227 1 89.19 117 ASP A CA 1
ATOM 926 C C . ASP A 1 117 ? -9.57 1.452 15.844 1 89.19 117 ASP A C 1
ATOM 928 O O . ASP A 1 117 ? -8.695 0.905 15.172 1 89.19 117 ASP A O 1
ATOM 932 N N . TYR A 1 118 ? -9.406 1.795 17.172 1 88.56 118 TYR A N 1
ATOM 933 C CA . TYR A 1 118 ? -8.078 1.577 17.734 1 88.56 118 TYR A CA 1
ATOM 934 C C . TYR A 1 118 ? -8.18 0.978 19.141 1 88.56 118 TYR A C 1
ATOM 936 O O . TYR A 1 118 ? -9.078 1.32 19.906 1 88.56 118 TYR A O 1
ATOM 944 N N . SER A 1 119 ? -7.355 -0.006 19.344 1 91.69 119 SER A N 1
ATOM 945 C CA . SER A 1 119 ? -6.938 -0.433 20.672 1 91.69 119 SER A CA 1
ATOM 946 C C . SER A 1 119 ? -5.426 -0.336 20.844 1 91.69 119 SER A C 1
ATOM 948 O O . SER A 1 119 ? -4.676 -0.999 20.125 1 91.69 119 SER A O 1
ATOM 950 N N . TRP A 1 120 ? -4.934 0.492 21.688 1 89.44 120 TRP A N 1
ATOM 951 C CA . TRP A 1 120 ? -3.496 0.703 21.844 1 89.44 120 TRP A CA 1
ATOM 952 C C . TRP A 1 120 ? -2.928 -0.205 22.938 1 89.44 120 TRP A C 1
ATOM 954 O O . TRP A 1 120 ? -1.771 -0.055 23.328 1 89.44 120 TRP A O 1
ATOM 964 N N . GLY A 1 121 ? -3.811 -1.133 23.406 1 92.06 121 GLY A N 1
ATOM 965 C CA . GLY A 1 121 ? -3.428 -2.096 24.438 1 92.06 121 GLY A CA 1
ATOM 966 C C . GLY A 1 121 ? -4.555 -2.428 25.391 1 92.06 121 GLY A C 1
ATOM 967 O O . GLY A 1 121 ? -5.582 -1.745 25.406 1 92.06 121 GLY A O 1
ATOM 968 N N . ASN A 1 122 ? -4.379 -3.582 25.984 1 93.94 122 ASN A N 1
ATOM 969 C CA . ASN A 1 122 ? -5.25 -4.07 27.047 1 93.94 122 ASN A CA 1
ATOM 970 C C . ASN A 1 122 ? -6.645 -4.391 26.531 1 93.94 122 ASN A C 1
ATOM 972 O O . ASN A 1 122 ? -7.59 -4.527 27.312 1 93.94 122 ASN A O 1
ATOM 976 N N . GLY A 1 123 ? -6.883 -4.363 25.266 1 92.88 123 GLY A N 1
ATOM 977 C CA . GLY A 1 123 ? -8.164 -4.695 24.672 1 92.88 123 GLY A CA 1
ATOM 978 C C . GLY A 1 123 ? -9.211 -3.607 24.859 1 92.88 123 GLY A C 1
ATOM 979 O O . GLY A 1 123 ? -10.406 -3.881 24.828 1 92.88 123 GLY A O 1
ATOM 980 N N . GLU A 1 124 ? -8.688 -2.361 25.016 1 89.31 124 GLU A N 1
ATOM 981 C CA . GLU A 1 124 ? -9.578 -1.231 25.266 1 89.31 124 GLU A CA 1
ATOM 982 C C . GLU A 1 124 ? -9.469 -0.183 24.156 1 89.31 124 GLU A C 1
ATOM 984 O O . GLU A 1 124 ? -8.43 -0.079 23.5 1 89.31 124 GLU A O 1
ATOM 989 N N . VAL A 1 125 ? -10.602 0.468 23.953 1 86.44 125 VAL A N 1
ATOM 990 C CA . VAL A 1 125 ? -10.555 1.692 23.156 1 86.44 125 VAL A CA 1
ATOM 991 C C . VAL A 1 125 ? -10.164 2.871 24.047 1 86.44 125 VAL A C 1
ATOM 993 O O . VAL A 1 125 ? -10.891 3.209 24.984 1 86.44 125 VAL A O 1
ATOM 996 N N . GLN A 1 126 ? -8.945 3.404 23.812 1 84.5 126 GLN A N 1
ATOM 997 C CA . GLN A 1 126 ? -8.453 4.512 24.625 1 84.5 126 GLN A CA 1
ATOM 998 C C . GLN A 1 126 ? -8.852 5.855 24.016 1 84.5 126 GLN A C 1
ATOM 1000 O O . GLN A 1 126 ? -8.578 6.117 22.844 1 84.5 126 GLN A O 1
ATOM 1005 N N . LEU A 1 127 ? -9.672 6.547 24.609 1 78.12 127 LEU A N 1
ATOM 1006 C CA . LEU A 1 127 ? -10.125 7.855 24.141 1 78.12 127 LEU A CA 1
ATOM 1007 C C . LEU A 1 127 ? -9.5 8.969 24.969 1 78.12 127 LEU A C 1
ATOM 1009 O O . LEU A 1 127 ? -9.258 8.805 26.172 1 78.12 127 LEU A O 1
ATOM 1013 N N . PRO A 1 128 ? -9.094 10.062 24.125 1 71.06 128 PRO A N 1
ATOM 1014 C CA . PRO A 1 128 ? -8.711 11.211 24.953 1 71.06 128 PRO A CA 1
ATOM 1015 C C . PRO A 1 128 ? -9.789 11.594 25.969 1 71.06 128 PRO A C 1
ATOM 1017 O O . PRO A 1 128 ? -10.977 11.352 25.734 1 71.06 128 PRO A O 1
ATOM 1020 N N . PRO A 1 129 ? -9.227 12.078 27.078 1 65.12 129 PRO A N 1
ATOM 1021 C CA . PRO A 1 129 ? -10.156 12.375 28.172 1 65.12 129 PRO A CA 1
ATOM 1022 C C . PRO A 1 129 ? -11.367 13.172 27.703 1 65.12 129 PRO A C 1
ATOM 1024 O O . PRO A 1 129 ? -12.492 12.906 28.141 1 65.12 129 PRO A O 1
ATOM 1027 N N . HIS A 1 130 ? -11.148 14.109 26.828 1 62.31 130 HIS A N 1
ATOM 1028 C CA . HIS A 1 130 ? -12.234 14.984 26.406 1 62.31 130 HIS A CA 1
ATOM 1029 C C . HIS A 1 130 ? -13.25 14.227 25.547 1 62.31 130 HIS A C 1
ATOM 1031 O O . HIS A 1 130 ? -14.422 14.625 25.469 1 62.31 130 HIS A O 1
ATOM 1037 N N . LEU A 1 131 ? -12.922 13.125 24.891 1 64.31 131 LEU A N 1
ATOM 1038 C CA . LEU A 1 131 ? -13.812 12.352 24.031 1 64.31 131 LEU A CA 1
ATOM 1039 C C . LEU A 1 131 ? -14.406 11.172 24.797 1 64.31 131 LEU A C 1
ATOM 1041 O O . LEU A 1 131 ? -15.484 10.68 24.438 1 64.31 131 LEU A O 1
ATOM 1045 N N . LEU A 1 132 ? -13.688 10.742 25.797 1 62.84 132 LEU A N 1
ATOM 1046 C CA . LEU A 1 132 ? -14.188 9.648 26.625 1 62.84 132 LEU A CA 1
ATOM 1047 C C . LEU A 1 132 ? -15.586 9.961 27.156 1 62.84 132 LEU A C 1
ATOM 1049 O O . LEU A 1 132 ? -16.453 9.078 27.172 1 62.84 132 LEU A O 1
ATOM 1053 N N . ALA A 1 133 ? -15.742 11.211 27.469 1 60.12 133 ALA A N 1
ATOM 1054 C CA . ALA A 1 133 ? -17.047 11.609 27.984 1 60.12 133 ALA A CA 1
ATOM 1055 C C . ALA A 1 133 ? -18.141 11.445 26.938 1 60.12 133 ALA A C 1
ATOM 1057 O O . ALA A 1 133 ? -19.219 10.945 27.219 1 60.12 133 ALA A O 1
ATOM 1058 N N . LYS A 1 134 ? -17.797 11.828 25.734 1 58.91 134 LYS A N 1
ATOM 1059 C CA . LYS A 1 134 ? -18.766 11.781 24.641 1 58.91 134 LYS A CA 1
ATOM 1060 C C . LYS A 1 134 ? -19.109 10.336 24.266 1 58.91 134 LYS A C 1
ATOM 1062 O O . LYS A 1 134 ? -20.25 10.023 23.953 1 58.91 134 LYS A O 1
ATOM 1067 N N . LEU A 1 135 ? -18.141 9.453 24.281 1 61.31 135 LEU A N 1
ATOM 1068 C CA . LEU A 1 135 ? -18.359 8.047 23.969 1 61.31 135 LEU A CA 1
ATOM 1069 C C . LEU A 1 135 ? -19.266 7.391 25 1 61.31 135 LEU A C 1
ATOM 1071 O O . LEU A 1 135 ? -20.141 6.59 24.656 1 61.31 135 LEU A O 1
ATOM 1075 N N . LYS A 1 136 ? -18.984 7.762 26.297 1 62.56 136 LYS A N 1
ATOM 1076 C CA . LYS A 1 136 ? -19.844 7.246 27.359 1 62.56 136 LYS A CA 1
ATOM 1077 C C . LYS A 1 136 ? -21.281 7.707 27.172 1 62.56 136 LYS A C 1
ATOM 1079 O O . LYS A 1 136 ? -22.219 6.945 27.438 1 62.56 136 LYS A O 1
ATOM 1084 N N . GLU A 1 137 ? -21.391 8.875 26.734 1 60.56 137 GLU A N 1
ATOM 1085 C CA . GLU A 1 137 ? -22.719 9.406 26.5 1 60.56 137 GLU A CA 1
ATOM 1086 C C . GLU A 1 137 ? -23.406 8.719 25.312 1 60.56 137 GLU A C 1
ATOM 1088 O O . GLU A 1 137 ? -24.594 8.414 25.375 1 60.56 137 GLU A O 1
ATOM 1093 N N . MET A 1 138 ? -22.625 8.445 24.328 1 61.25 138 MET A N 1
ATOM 1094 C CA . MET A 1 138 ? -23.156 7.758 23.156 1 61.25 138 MET A CA 1
ATOM 1095 C C . MET A 1 138 ? -23.516 6.312 23.484 1 61.25 138 MET A C 1
ATOM 1097 O O . MET A 1 138 ? -24.5 5.785 22.969 1 61.25 138 MET A O 1
ATOM 1101 N N . GLU A 1 139 ? -22.75 5.672 24.281 1 59.78 139 GLU A N 1
ATOM 1102 C CA . GLU A 1 139 ? -23.031 4.297 24.703 1 59.78 139 GLU A CA 1
ATOM 1103 C C . GLU A 1 139 ? -24.203 4.238 25.672 1 59.78 139 GLU A C 1
ATOM 1105 O O . GLU A 1 139 ? -24.984 3.287 25.641 1 59.78 139 GLU A O 1
ATOM 1110 N N . ALA A 1 140 ? -24.375 5.34 26.438 1 57.81 140 ALA A N 1
ATOM 1111 C CA . ALA A 1 140 ? -25.484 5.438 27.391 1 57.81 140 ALA A CA 1
ATOM 1112 C C . ALA A 1 140 ? -26.797 5.758 26.656 1 57.81 140 ALA A C 1
ATOM 1114 O O . ALA A 1 140 ? -27.875 5.375 27.125 1 57.81 140 ALA A O 1
ATOM 1115 N N . ALA A 1 141 ? -26.734 6.453 25.594 1 55.5 141 ALA A N 1
ATOM 1116 C CA . ALA A 1 141 ? -27.938 6.801 24.844 1 55.5 141 ALA A CA 1
ATOM 1117 C C . ALA A 1 141 ? -28.422 5.625 24 1 55.5 141 ALA A C 1
ATOM 1119 O O . ALA A 1 141 ? -29.531 5.66 23.453 1 55.5 141 ALA A O 1
ATOM 1120 N N . LYS A 1 142 ? -27.641 4.637 23.891 1 49.81 142 LYS A N 1
ATOM 1121 C CA . LYS A 1 142 ? -28.125 3.438 23.219 1 49.81 142 LYS A CA 1
ATOM 1122 C C . LYS A 1 142 ? -28.766 2.461 24.203 1 49.81 142 LYS A C 1
ATOM 1124 O O . LYS A 1 142 ? -28.156 2.092 25.203 1 49.81 142 LYS A O 1
ATOM 1129 N N . MET B 1 1 ? -4.309 4.398 -9.07 1 84.5 1 MET B N 1
ATOM 1130 C CA . MET B 1 1 ? -2.961 4.312 -8.508 1 84.5 1 MET B CA 1
ATOM 1131 C C . MET B 1 1 ? -2.891 3.24 -7.43 1 84.5 1 MET B C 1
ATOM 1133 O O . MET B 1 1 ? -2.814 3.559 -6.238 1 84.5 1 MET B O 1
ATOM 1137 N N . PRO B 1 2 ? -2.902 2.033 -7.863 1 95.19 2 PRO B N 1
ATOM 1138 C CA . PRO B 1 2 ? -2.916 0.941 -6.891 1 95.19 2 PRO B CA 1
ATOM 1139 C C . PRO B 1 2 ? -1.528 0.626 -6.336 1 95.19 2 PRO B C 1
ATOM 1141 O O . PRO B 1 2 ? -0.54 0.678 -7.074 1 95.19 2 PRO B O 1
ATOM 1144 N N . VAL B 1 3 ? -1.435 0.404 -5.082 1 96.44 3 VAL B N 1
ATOM 1145 C CA . VAL B 1 3 ? -0.26 -0.188 -4.449 1 96.44 3 VAL B CA 1
ATOM 1146 C C . VAL B 1 3 ? -0.543 -1.647 -4.098 1 96.44 3 VAL B C 1
ATOM 1148 O O . VAL B 1 3 ? -1.569 -1.958 -3.488 1 96.44 3 VAL B O 1
ATOM 1151 N N . VAL B 1 4 ? 0.378 -2.51 -4.484 1 98.56 4 VAL B N 1
ATOM 1152 C CA . VAL B 1 4 ? 0.152 -3.945 -4.355 1 98.56 4 VAL B CA 1
ATOM 1153 C C . VAL B 1 4 ? 1.214 -4.555 -3.441 1 98.56 4 VAL B C 1
ATOM 1155 O O . VAL B 1 4 ? 2.41 -4.316 -3.625 1 98.56 4 VAL B O 1
ATOM 1158 N N . ARG B 1 5 ? 0.793 -5.266 -2.484 1 98.56 5 ARG B N 1
ATOM 1159 C CA . ARG B 1 5 ? 1.689 -6.07 -1.66 1 98.56 5 ARG B CA 1
ATOM 1160 C C . ARG B 1 5 ? 1.38 -7.559 -1.806 1 98.56 5 ARG B C 1
ATOM 1162 O O . ARG B 1 5 ? 0.242 -7.984 -1.596 1 98.56 5 ARG B O 1
ATOM 1169 N N . ILE B 1 6 ? 2.357 -8.312 -2.113 1 98.69 6 ILE B N 1
ATOM 1170 C CA . ILE B 1 6 ? 2.207 -9.742 -2.322 1 98.69 6 ILE B CA 1
ATOM 1171 C C . ILE B 1 6 ? 2.941 -10.508 -1.221 1 98.69 6 ILE B C 1
ATOM 1173 O O . ILE B 1 6 ? 4.176 -10.57 -1.22 1 98.69 6 ILE B O 1
ATOM 1177 N N . SER B 1 7 ? 2.209 -11.039 -0.285 1 98.62 7 SER B N 1
ATOM 1178 C CA . SER B 1 7 ? 2.771 -11.906 0.742 1 98.62 7 SER B CA 1
ATOM 1179 C C . SER B 1 7 ? 2.9 -13.344 0.24 1 98.62 7 SER B C 1
ATOM 1181 O O . SER B 1 7 ? 1.895 -14.008 -0.014 1 98.62 7 SER B O 1
ATOM 1183 N N . ILE B 1 8 ? 4.051 -13.781 0.131 1 98.25 8 ILE B N 1
ATOM 1184 C CA . ILE B 1 8 ? 4.34 -15.039 -0.551 1 98.25 8 ILE B CA 1
ATOM 1185 C C . ILE B 1 8 ? 5.504 -15.75 0.141 1 98.25 8 ILE B C 1
ATOM 1187 O O . ILE B 1 8 ? 6.379 -15.094 0.721 1 98.25 8 ILE B O 1
ATOM 1191 N N . ARG B 1 9 ? 5.445 -17.031 0.08 1 97.5 9 ARG B N 1
ATOM 1192 C CA . ARG B 1 9 ? 6.488 -17.797 0.746 1 97.5 9 ARG B CA 1
ATOM 1193 C C . ARG B 1 9 ? 7.863 -17.469 0.175 1 97.5 9 ARG B C 1
ATOM 1195 O O . ARG B 1 9 ? 8.031 -17.375 -1.043 1 97.5 9 ARG B O 1
ATOM 1202 N N . LYS B 1 10 ? 8.828 -17.484 1.03 1 97.12 10 LYS B N 1
ATOM 1203 C CA . LYS B 1 10 ? 10.18 -17.031 0.72 1 97.12 10 LYS B CA 1
ATOM 1204 C C . LYS B 1 10 ? 10.906 -18.031 -0.178 1 97.12 10 LYS B C 1
ATOM 1206 O O . LYS B 1 10 ? 11.727 -17.641 -1.015 1 97.12 10 LYS B O 1
ATOM 1211 N N . ASP B 1 11 ? 10.602 -19.281 -0.121 1 96.75 11 ASP B N 1
ATOM 1212 C CA . ASP B 1 11 ? 11.391 -20.297 -0.794 1 96.75 11 ASP B CA 1
ATOM 1213 C C . ASP B 1 11 ? 10.844 -20.594 -2.189 1 96.75 11 ASP B C 1
ATOM 1215 O O . ASP B 1 11 ? 11.367 -21.453 -2.9 1 96.75 11 ASP B O 1
ATOM 1219 N N . LEU B 1 12 ? 9.781 -19.922 -2.604 1 96.94 12 LEU B N 1
ATOM 1220 C CA . LEU B 1 12 ? 9.32 -20.047 -3.984 1 96.94 12 LEU B CA 1
ATOM 1221 C C . LEU B 1 12 ? 10.266 -19.312 -4.934 1 96.94 12 LEU B C 1
ATOM 1223 O O . LEU B 1 12 ? 11.039 -18.453 -4.508 1 96.94 12 LEU B O 1
ATOM 1227 N N . LYS B 1 13 ? 10.18 -19.703 -6.148 1 97.12 13 LYS B N 1
ATOM 1228 C CA . LYS B 1 13 ? 11.102 -19.156 -7.137 1 97.12 13 LYS B CA 1
ATOM 1229 C C . LYS B 1 13 ? 10.828 -17.672 -7.371 1 97.12 13 LYS B C 1
ATOM 1231 O O . LYS B 1 13 ? 9.68 -17.234 -7.359 1 97.12 13 LYS B O 1
ATOM 1236 N N . ARG B 1 14 ? 11.891 -16.969 -7.637 1 96.56 14 ARG B N 1
ATOM 1237 C CA . ARG B 1 14 ? 11.781 -15.555 -7.969 1 96.56 14 ARG B CA 1
ATOM 1238 C C . ARG B 1 14 ? 10.914 -15.344 -9.211 1 96.56 14 ARG B C 1
ATOM 1240 O O . ARG B 1 14 ? 10.125 -14.406 -9.273 1 96.56 14 ARG B O 1
ATOM 1247 N N . GLU B 1 15 ? 11.086 -16.219 -10.188 1 97.19 15 GLU B N 1
ATOM 1248 C CA . GLU B 1 15 ? 10.305 -16.141 -11.414 1 97.19 15 GLU B CA 1
ATOM 1249 C C . GLU B 1 15 ? 8.805 -16.219 -11.125 1 97.19 15 GLU B C 1
ATOM 1251 O O . GLU B 1 15 ? 8.008 -15.523 -11.766 1 97.19 15 GLU B O 1
ATOM 1256 N N . THR B 1 16 ? 8.461 -17.047 -10.172 1 97.94 16 THR B N 1
ATOM 1257 C CA . THR B 1 16 ? 7.062 -17.188 -9.766 1 97.94 16 THR B CA 1
ATOM 1258 C C . THR B 1 16 ? 6.555 -15.891 -9.133 1 97.94 16 THR B C 1
ATOM 1260 O O . THR B 1 16 ? 5.477 -15.406 -9.477 1 97.94 16 THR B O 1
ATOM 1263 N N . LYS B 1 17 ? 7.324 -15.344 -8.25 1 98.12 17 LYS B N 1
ATOM 1264 C CA . LYS B 1 17 ? 6.953 -14.102 -7.566 1 98.12 17 LYS B CA 1
ATOM 1265 C C . LYS B 1 17 ? 6.734 -12.969 -8.562 1 98.12 17 LYS B C 1
ATOM 1267 O O . LYS B 1 17 ? 5.727 -12.266 -8.5 1 98.12 17 LYS B O 1
ATOM 1272 N N . LEU B 1 18 ? 7.609 -12.875 -9.5 1 97.75 18 LEU B N 1
ATOM 1273 C CA . LEU B 1 18 ? 7.52 -11.828 -10.5 1 97.75 18 LEU B CA 1
ATOM 1274 C C . LEU B 1 18 ? 6.348 -12.07 -11.445 1 97.75 18 LEU B C 1
ATOM 1276 O O . LEU B 1 18 ? 5.684 -11.125 -11.875 1 97.75 18 LEU B O 1
ATOM 1280 N N . ALA B 1 19 ? 6.137 -13.297 -11.719 1 98.19 19 ALA B N 1
ATOM 1281 C CA . ALA B 1 19 ? 5.02 -13.648 -12.594 1 98.19 19 ALA B CA 1
ATOM 1282 C C . ALA B 1 19 ? 3.686 -13.258 -11.969 1 98.19 19 ALA B C 1
ATOM 1284 O O . ALA B 1 19 ? 2.783 -12.773 -12.656 1 98.19 19 ALA B O 1
ATOM 1285 N N . ILE B 1 20 ? 3.541 -13.492 -10.68 1 98.44 20 ILE B N 1
ATOM 1286 C CA . ILE B 1 20 ? 2.309 -13.141 -9.984 1 98.44 20 ILE B CA 1
ATOM 1287 C C . ILE B 1 20 ? 2.16 -11.625 -9.938 1 98.44 20 ILE B C 1
ATOM 1289 O O . ILE B 1 20 ? 1.076 -11.086 -10.18 1 98.44 20 ILE B O 1
ATOM 1293 N N . SER B 1 21 ? 3.225 -10.945 -9.648 1 98.5 21 SER B N 1
ATOM 1294 C CA . SER B 1 21 ? 3.211 -9.484 -9.672 1 98.5 21 SER B CA 1
ATOM 1295 C C . SER B 1 21 ? 2.768 -8.953 -11.031 1 98.5 21 SER B C 1
ATOM 1297 O O . SER B 1 21 ? 1.891 -8.094 -11.109 1 98.5 21 SER B O 1
ATOM 1299 N N . ASP B 1 22 ? 3.332 -9.508 -12.078 1 98.25 22 ASP B N 1
ATOM 1300 C CA . ASP B 1 22 ? 2.99 -9.125 -13.445 1 98.25 22 ASP B CA 1
ATOM 1301 C C . ASP B 1 22 ? 1.521 -9.406 -13.742 1 98.25 22 ASP B C 1
ATOM 1303 O O . ASP B 1 22 ? 0.842 -8.602 -14.375 1 98.25 22 ASP B O 1
ATOM 1307 N N . ALA B 1 23 ? 1.067 -10.531 -13.32 1 98.62 23 ALA B N 1
ATOM 1308 C CA . ALA B 1 23 ? -0.324 -10.922 -13.531 1 98.62 23 ALA B CA 1
ATOM 1309 C C . ALA B 1 23 ? -1.278 -9.914 -12.898 1 98.62 23 ALA B C 1
ATOM 1311 O O . ALA B 1 23 ? -2.266 -9.508 -13.516 1 98.62 23 ALA B O 1
ATOM 1312 N N . VAL B 1 24 ? -0.988 -9.555 -11.68 1 98.69 24 VAL B N 1
ATOM 1313 C CA . VAL B 1 24 ? -1.809 -8.57 -10.969 1 98.69 24 VAL B CA 1
ATOM 1314 C C . VAL B 1 24 ? -1.809 -7.25 -11.734 1 98.69 24 VAL B C 1
ATOM 1316 O O . VAL B 1 24 ? -2.861 -6.641 -11.93 1 98.69 24 VAL B O 1
ATOM 1319 N N . HIS B 1 25 ? -0.672 -6.859 -12.234 1 98.5 25 HIS B N 1
ATOM 1320 C CA . HIS B 1 25 ? -0.564 -5.586 -12.93 1 98.5 25 HIS B CA 1
ATOM 1321 C C . HIS B 1 25 ? -1.342 -5.605 -14.242 1 98.5 25 HIS B C 1
ATOM 1323 O O . HIS B 1 25 ? -2.092 -4.676 -14.539 1 98.5 25 HIS B O 1
ATOM 1329 N N . ARG B 1 26 ? -1.153 -6.617 -14.992 1 98.5 26 ARG B N 1
ATOM 1330 C CA . ARG B 1 26 ? -1.881 -6.75 -16.25 1 98.5 26 ARG B CA 1
ATOM 1331 C C . ARG B 1 26 ? -3.389 -6.707 -16.016 1 98.5 26 ARG B C 1
ATOM 1333 O O . ARG B 1 26 ? -4.125 -6.102 -16.797 1 98.5 26 ARG B O 1
ATOM 1340 N N . ALA B 1 27 ? -3.811 -7.395 -14.977 1 98.75 27 ALA B N 1
ATOM 1341 C CA . ALA B 1 27 ? -5.23 -7.391 -14.633 1 98.75 27 ALA B CA 1
ATOM 1342 C C . ALA B 1 27 ? -5.707 -5.984 -14.289 1 98.75 27 ALA B C 1
ATOM 1344 O O . ALA B 1 27 ? -6.801 -5.574 -14.688 1 98.75 27 ALA B O 1
ATOM 1345 N N . LEU B 1 28 ? -4.93 -5.242 -13.516 1 98.44 28 LEU B N 1
ATOM 1346 C CA . LEU B 1 28 ? -5.266 -3.873 -13.141 1 98.44 28 LEU B CA 1
ATOM 1347 C C . LEU B 1 28 ? -5.352 -2.977 -14.375 1 98.44 28 LEU B C 1
ATOM 1349 O O . LEU B 1 28 ? -6.27 -2.162 -14.492 1 98.44 28 LEU B O 1
ATOM 1353 N N . VAL B 1 29 ? -4.445 -3.117 -15.297 1 98.25 29 VAL B N 1
ATOM 1354 C CA . VAL B 1 29 ? -4.457 -2.348 -16.531 1 98.25 29 VAL B CA 1
ATOM 1355 C C . VAL B 1 29 ? -5.707 -2.688 -17.344 1 98.25 29 VAL B C 1
ATOM 1357 O O . VAL B 1 29 ? -6.395 -1.793 -17.844 1 98.25 29 VAL B O 1
ATOM 1360 N N . GLU B 1 30 ? -5.996 -3.9 -17.406 1 98.44 30 GLU B N 1
ATOM 1361 C CA . GLU B 1 30 ? -7.105 -4.383 -18.219 1 98.44 30 GLU B CA 1
ATOM 1362 C C . GLU B 1 30 ? -8.445 -3.959 -17.625 1 98.44 30 GLU B C 1
ATOM 1364 O O . GLU B 1 30 ? -9.328 -3.488 -18.359 1 98.44 30 GLU B O 1
ATOM 1369 N N . GLU B 1 31 ? -8.641 -4.086 -16.297 1 98.25 31 GLU B N 1
ATOM 1370 C CA . GLU B 1 31 ? -9.969 -3.977 -15.695 1 98.25 31 GLU B CA 1
ATOM 1371 C C . GLU B 1 31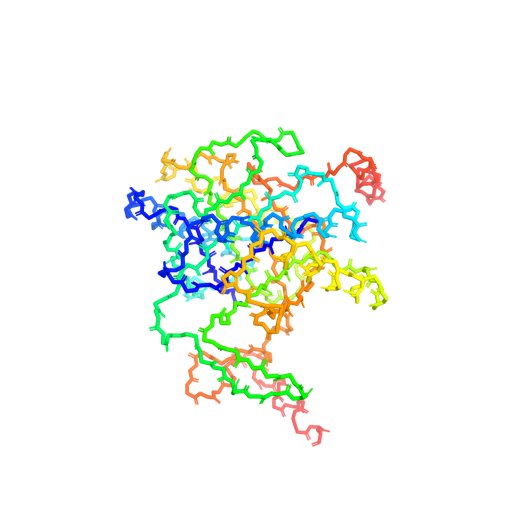 ? -10.156 -2.631 -15 1 98.25 31 GLU B C 1
ATOM 1373 O O . GLU B 1 31 ? -11.25 -2.061 -15.023 1 98.25 31 GLU B O 1
ATOM 1378 N N . PHE B 1 32 ? -9.141 -2.178 -14.336 1 96.75 32 PHE B N 1
ATOM 1379 C CA . PHE B 1 32 ? -9.227 -0.886 -13.664 1 96.75 32 PHE B CA 1
ATOM 1380 C C . PHE B 1 32 ? -8.797 0.239 -14.602 1 96.75 32 PHE B C 1
ATOM 1382 O O . PHE B 1 32 ? -8.961 1.417 -14.281 1 96.75 32 PHE B O 1
ATOM 1389 N N . LYS B 1 33 ? -8.172 -0.065 -15.75 1 96.12 33 LYS B N 1
ATOM 1390 C CA . LYS B 1 33 ? -7.797 0.878 -16.797 1 96.12 33 LYS B CA 1
ATOM 1391 C C . LYS B 1 33 ? -6.766 1.88 -16.297 1 96.12 33 LYS B C 1
ATOM 1393 O O . LYS B 1 33 ? -6.84 3.07 -16.609 1 96.12 33 LYS B O 1
ATOM 1398 N N . ILE B 1 34 ? -5.902 1.419 -15.531 1 94 34 ILE B N 1
ATOM 1399 C CA . ILE B 1 34 ? -4.793 2.27 -15.117 1 94 34 ILE B CA 1
ATOM 1400 C C . ILE B 1 34 ? -3.738 2.312 -16.219 1 94 34 ILE B C 1
ATOM 1402 O O . ILE B 1 34 ? -3.668 1.41 -17.062 1 94 34 ILE B O 1
ATOM 1406 N N . PRO B 1 35 ? -2.939 3.393 -16.234 1 93.69 35 PRO B N 1
ATOM 1407 C CA . PRO B 1 35 ? -1.814 3.387 -17.172 1 93.69 35 PRO B CA 1
ATOM 1408 C C . PRO B 1 35 ? -0.837 2.24 -16.922 1 93.69 35 PRO B C 1
ATOM 1410 O O . PRO B 1 35 ? -0.653 1.829 -15.766 1 93.69 35 PRO B O 1
ATOM 1413 N N . ASP B 1 36 ? -0.119 1.78 -17.922 1 95.31 36 ASP B N 1
ATOM 1414 C CA . ASP B 1 36 ? 0.843 0.687 -17.812 1 95.31 36 ASP B CA 1
ATOM 1415 C C . ASP B 1 36 ? 1.975 1.047 -16.844 1 95.31 36 ASP B C 1
ATOM 1417 O O . ASP B 1 36 ? 2.488 0.182 -16.141 1 95.31 36 ASP B O 1
ATOM 1421 N N . ALA B 1 37 ? 2.27 2.309 -16.766 1 93.88 37 ALA B N 1
ATOM 1422 C CA . ALA B 1 37 ? 3.408 2.744 -15.953 1 93.88 37 ALA B CA 1
ATOM 1423 C C . ALA B 1 37 ? 3.025 2.861 -14.484 1 93.88 37 ALA B C 1
ATOM 1425 O O . ALA B 1 37 ? 3.891 3.033 -13.617 1 93.88 37 ALA B O 1
ATOM 1426 N N . ASP B 1 38 ? 1.732 2.779 -14.156 1 93 38 ASP B N 1
ATOM 1427 C CA . ASP B 1 38 ? 1.244 2.912 -12.789 1 93 38 ASP B CA 1
ATOM 1428 C C . ASP B 1 38 ? 1.423 1.609 -12.008 1 93 38 ASP B C 1
ATOM 1430 O O . ASP B 1 38 ? 0.444 0.931 -11.695 1 93 38 ASP B O 1
ATOM 1434 N N . PHE B 1 39 ? 2.695 1.266 -11.766 1 94.06 39 PHE B N 1
ATOM 1435 C CA . PHE B 1 39 ? 3.094 -0.027 -11.219 1 94.06 39 PHE B CA 1
ATOM 1436 C C . PHE B 1 39 ? 3.877 0.148 -9.922 1 94.06 39 PHE B C 1
ATOM 1438 O O . PHE B 1 39 ? 5.035 0.566 -9.945 1 94.06 39 PHE B O 1
ATOM 1445 N N . TRP B 1 40 ? 3.238 -0.143 -8.766 1 96.5 40 TRP B N 1
ATOM 1446 C CA . TRP B 1 40 ? 3.807 -0.03 -7.422 1 96.5 40 TRP B CA 1
ATOM 1447 C C . TRP B 1 40 ? 3.586 -1.312 -6.629 1 96.5 40 TRP B C 1
ATOM 1449 O O . TRP B 1 40 ? 2.537 -1.489 -6 1 96.5 40 TRP B O 1
ATOM 1459 N N . HIS B 1 41 ? 4.621 -2.186 -6.586 1 98.19 41 HIS B N 1
ATOM 1460 C CA . HIS B 1 41 ? 4.465 -3.516 -6.008 1 98.19 41 HIS B CA 1
ATOM 1461 C C . HIS B 1 41 ? 5.535 -3.791 -4.957 1 98.19 41 HIS B C 1
ATOM 1463 O O . HIS B 1 41 ? 6.699 -3.422 -5.141 1 98.19 41 HIS B O 1
ATOM 1469 N N . ILE B 1 42 ? 5.137 -4.375 -3.92 1 98.5 42 ILE B N 1
ATOM 1470 C CA . ILE B 1 42 ? 6.031 -4.895 -2.893 1 98.5 42 ILE B CA 1
ATOM 1471 C C . ILE B 1 42 ? 5.879 -6.414 -2.797 1 98.5 42 ILE B C 1
ATOM 1473 O O . ILE B 1 42 ? 4.789 -6.918 -2.518 1 98.5 42 ILE B O 1
ATOM 1477 N N . ILE B 1 43 ? 6.938 -7.133 -3.068 1 98.44 43 ILE B N 1
ATOM 1478 C CA . ILE B 1 43 ? 6.965 -8.562 -2.805 1 98.44 43 ILE B CA 1
ATOM 1479 C C . ILE B 1 43 ? 7.414 -8.82 -1.367 1 98.44 43 ILE B C 1
ATOM 1481 O O . ILE B 1 43 ? 8.578 -8.594 -1.024 1 98.44 43 ILE B O 1
ATOM 1485 N N . ASP B 1 44 ? 6.543 -9.273 -0.56 1 98 44 ASP B N 1
ATOM 1486 C CA . ASP B 1 44 ? 6.758 -9.555 0.855 1 98 44 ASP B CA 1
ATOM 1487 C C . ASP B 1 44 ? 7.004 -11.047 1.086 1 98 44 ASP B C 1
ATOM 1489 O O . ASP B 1 44 ? 6.055 -11.828 1.2 1 98 44 ASP B O 1
ATOM 1493 N N . GLU B 1 45 ? 8.242 -11.391 1.171 1 98.12 45 GLU B N 1
ATOM 1494 C CA . GLU B 1 45 ? 8.609 -12.789 1.363 1 98.12 45 GLU B CA 1
ATOM 1495 C C . GLU B 1 45 ? 8.391 -13.227 2.809 1 98.12 45 GLU B C 1
ATOM 1497 O O . GLU B 1 45 ? 8.922 -12.617 3.736 1 98.12 45 GLU B O 1
ATOM 1502 N N . VAL B 1 46 ? 7.691 -14.289 2.992 1 97.62 46 VAL B N 1
ATOM 1503 C CA . VAL B 1 46 ? 7.293 -14.773 4.309 1 97.62 46 VAL B CA 1
ATOM 1504 C C . VAL B 1 46 ? 7.887 -16.156 4.547 1 97.62 46 VAL B C 1
ATOM 1506 O O . VAL B 1 46 ? 7.887 -17 3.65 1 97.62 46 VAL B O 1
ATOM 1509 N N . GLU B 1 47 ? 8.414 -16.344 5.734 1 96.88 47 GLU B N 1
ATOM 1510 C CA . GLU B 1 47 ? 8.977 -17.656 6.074 1 96.88 47 GLU B CA 1
ATOM 1511 C C . GLU B 1 47 ? 7.934 -18.766 5.949 1 96.88 47 GLU B C 1
ATOM 1513 O O . GLU B 1 47 ? 6.773 -18.562 6.312 1 96.88 47 GLU B O 1
ATOM 1518 N N . PRO B 1 48 ? 8.422 -19.891 5.391 1 95.06 48 PRO B N 1
ATOM 1519 C CA . PRO B 1 48 ? 7.484 -21.016 5.359 1 95.06 48 PRO B CA 1
ATOM 1520 C C . PRO B 1 48 ? 6.812 -21.266 6.707 1 95.06 48 PRO B C 1
ATOM 1522 O O . PRO B 1 48 ? 7.473 -21.219 7.75 1 95.06 48 PRO B O 1
ATOM 1525 N N . GLY B 1 49 ? 5.496 -21.438 6.832 1 94.94 49 GLY B N 1
ATOM 1526 C CA . GLY B 1 49 ? 4.746 -21.703 8.047 1 94.94 49 GLY B CA 1
ATOM 1527 C C . GLY B 1 49 ? 4.172 -20.453 8.688 1 94.94 49 GLY B C 1
ATOM 1528 O O . GLY B 1 49 ? 3.398 -20.531 9.641 1 94.94 49 GLY B O 1
ATOM 1529 N N . ASN B 1 50 ? 4.602 -19.344 8.141 1 96.88 50 ASN B N 1
ATOM 1530 C CA . ASN B 1 50 ? 4.176 -18.094 8.781 1 96.88 50 ASN B CA 1
ATOM 1531 C C . ASN B 1 50 ? 2.939 -17.516 8.102 1 96.88 50 ASN B C 1
ATOM 1533 O O . ASN B 1 50 ? 2.395 -16.5 8.547 1 96.88 50 ASN B O 1
ATOM 1537 N N . ILE B 1 51 ? 2.52 -18.016 6.949 1 96.56 51 ILE B N 1
ATOM 1538 C CA . ILE B 1 51 ? 1.177 -17.75 6.441 1 96.56 51 ILE B CA 1
ATOM 1539 C C . ILE B 1 51 ? 0.232 -18.875 6.898 1 96.56 51 ILE B C 1
ATOM 1541 O O . ILE B 1 51 ? 0.405 -20.031 6.523 1 96.56 51 ILE B O 1
ATOM 1545 N N . ILE B 1 52 ? -0.731 -18.516 7.715 1 97.19 52 ILE B N 1
ATOM 1546 C CA . ILE B 1 52 ? -1.643 -19.469 8.352 1 97.19 52 ILE B CA 1
ATOM 1547 C C . ILE B 1 52 ? -3.043 -19.297 7.762 1 97.19 52 ILE B C 1
ATOM 1549 O O . ILE B 1 52 ? -3.582 -18.188 7.719 1 97.19 52 ILE B O 1
ATOM 1553 N N . PHE B 1 53 ? -3.598 -20.344 7.215 1 96.38 53 PHE B N 1
ATOM 1554 C CA . PHE B 1 53 ? -4.848 -20.297 6.461 1 96.38 53 PHE B CA 1
ATOM 1555 C C . PHE B 1 53 ? -5.602 -21.609 6.586 1 96.38 53 PHE B C 1
ATOM 1557 O O . PHE B 1 53 ? -5.016 -22.641 6.945 1 96.38 53 PHE B O 1
ATOM 1564 N N . PRO B 1 54 ? -6.934 -21.641 6.406 1 96.25 54 PRO B N 1
ATO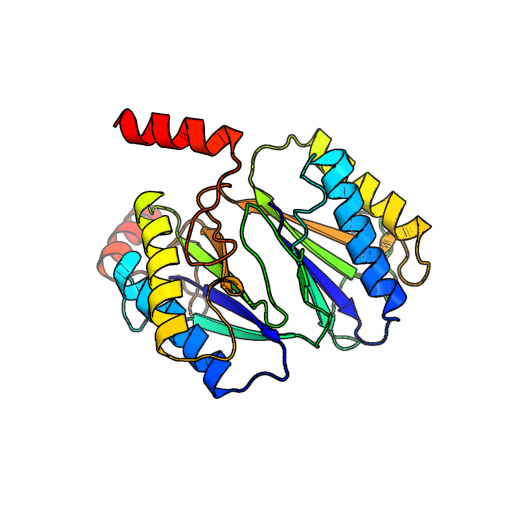M 1565 C CA . PRO B 1 54 ? -7.691 -22.906 6.457 1 96.25 54 PRO B CA 1
ATOM 1566 C C . PRO B 1 54 ? -7.402 -23.812 5.266 1 96.25 54 PRO B C 1
ATOM 1568 O O . PRO B 1 54 ? -7.113 -23.328 4.168 1 96.25 54 PRO B O 1
ATOM 1571 N N . LYS B 1 55 ? -7.523 -25.016 5.434 1 95.62 55 LYS B N 1
ATOM 1572 C CA . LYS B 1 55 ? -7.375 -25.984 4.34 1 95.62 55 LYS B CA 1
ATOM 1573 C C . LYS B 1 55 ? -8.469 -25.781 3.293 1 95.62 55 LYS B C 1
ATOM 1575 O O . LYS B 1 55 ? -8.242 -26.016 2.102 1 95.62 55 LYS B O 1
ATOM 1580 N N . GLU B 1 56 ? -9.578 -25.406 3.871 1 96.38 56 GLU B N 1
ATOM 1581 C CA . GLU B 1 56 ? -10.719 -25.141 3.006 1 96.38 56 GLU B CA 1
ATOM 1582 C C . GLU B 1 56 ? -11.578 -24 3.564 1 96.38 56 GLU B C 1
ATOM 1584 O O . GLU B 1 56 ? -11.781 -23.906 4.777 1 96.38 56 GLU B O 1
ATOM 1589 N N . TYR B 1 57 ? -12.133 -23.234 2.703 1 96.88 57 TYR B N 1
ATOM 1590 C CA . TYR B 1 57 ? -13.016 -22.141 3.094 1 96.88 57 TYR B CA 1
ATOM 1591 C C . TYR B 1 57 ? -13.969 -21.781 1.959 1 96.88 57 TYR B C 1
ATOM 1593 O O . TYR B 1 57 ? -13.531 -21.547 0.827 1 96.88 57 TYR B O 1
ATOM 1601 N N . LEU B 1 58 ? -15.312 -21.781 2.25 1 96.44 58 LEU B N 1
ATOM 1602 C CA . LEU B 1 58 ? -16.375 -21.422 1.315 1 96.44 58 LEU B CA 1
ATOM 1603 C C . LEU B 1 58 ? -16.266 -22.234 0.026 1 96.44 58 LEU B C 1
ATOM 1605 O O . LEU B 1 58 ? -16.406 -21.688 -1.068 1 96.44 58 LEU B O 1
ATOM 1609 N N . GLY B 1 59 ? -15.766 -23.5 0.027 1 97.44 59 GLY B N 1
ATOM 1610 C CA . GLY B 1 59 ? -15.75 -24.438 -1.085 1 97.44 59 GLY B CA 1
ATOM 1611 C C . GLY B 1 59 ? -14.445 -24.422 -1.868 1 97.44 59 GLY B C 1
ATOM 1612 O O . GLY B 1 59 ? -14.312 -25.109 -2.881 1 97.44 59 GLY B O 1
ATOM 1613 N N . VAL B 1 60 ? -13.539 -23.609 -1.442 1 97.62 60 VAL B N 1
ATOM 1614 C CA . VAL B 1 60 ? -12.242 -23.578 -2.107 1 97.62 60 VAL B CA 1
ATOM 1615 C C . VAL B 1 60 ? -11.211 -24.344 -1.282 1 97.62 60 VAL B C 1
ATOM 1617 O O . VAL B 1 60 ? -11.016 -24.047 -0.099 1 97.62 60 VAL B O 1
ATOM 1620 N N . GLN B 1 61 ? -10.555 -25.281 -1.886 1 97.94 61 GLN B N 1
ATOM 1621 C CA . GLN B 1 61 ? -9.453 -26 -1.258 1 97.94 61 GLN B CA 1
ATOM 1622 C C . GLN B 1 61 ? -8.125 -25.297 -1.503 1 97.94 61 GLN B C 1
ATOM 1624 O O . GLN B 1 61 ? -7.848 -24.859 -2.621 1 97.94 61 GLN B O 1
ATOM 1629 N N . HIS B 1 62 ? -7.305 -25.203 -0.452 1 97.56 62 HIS B N 1
ATOM 1630 C CA . HIS B 1 62 ? -6.027 -24.516 -0.58 1 97.56 62 HIS B CA 1
ATOM 1631 C C . HIS B 1 62 ? -4.859 -25.484 -0.411 1 97.56 62 HIS B C 1
ATOM 1633 O O . HIS B 1 62 ? -4.957 -26.453 0.337 1 97.56 62 HIS B O 1
ATOM 1639 N N . GLY B 1 63 ? -3.828 -25.188 -1.107 1 94.5 63 GLY B N 1
ATOM 1640 C CA . GLY B 1 63 ? -2.592 -25.938 -1.004 1 94.5 63 GLY B CA 1
ATOM 1641 C C . GLY B 1 63 ? -1.576 -25.297 -0.077 1 94.5 63 GLY B C 1
ATOM 1642 O O . GLY B 1 63 ? -1.942 -24.562 0.837 1 94.5 63 GLY B O 1
ATOM 1643 N N . GLU B 1 64 ? -0.338 -25.594 -0.271 1 92.69 64 GLU B N 1
ATOM 1644 C CA . GLU B 1 64 ? 0.727 -25.188 0.642 1 92.69 64 GLU B CA 1
ATOM 1645 C C . GLU B 1 64 ? 1.317 -23.844 0.24 1 92.69 64 GLU B C 1
ATOM 1647 O O . GLU B 1 64 ? 2.045 -23.219 1.017 1 92.69 64 GLU B O 1
ATOM 1652 N N . ASN B 1 65 ? 0.985 -23.328 -0.948 1 94.56 65 ASN B N 1
ATOM 1653 C CA . ASN B 1 65 ? 1.661 -22.141 -1.468 1 94.56 65 ASN B CA 1
ATOM 1654 C C . ASN B 1 65 ? 0.724 -20.938 -1.519 1 94.56 65 ASN B C 1
ATOM 1656 O O . ASN B 1 65 ? 0.754 -20.172 -2.475 1 94.56 65 ASN B O 1
ATOM 1660 N N . LEU B 1 66 ? -0.116 -20.891 -0.504 1 96.56 66 LEU B N 1
ATOM 1661 C CA . LEU B 1 66 ? -1.077 -19.797 -0.49 1 96.56 66 LEU B CA 1
ATOM 1662 C C . LEU B 1 66 ? -0.365 -18.453 -0.557 1 96.56 66 LEU B C 1
ATOM 1664 O O . LEU B 1 66 ? 0.626 -18.234 0.144 1 96.56 66 LEU B O 1
ATOM 1668 N N . THR B 1 67 ? -0.815 -17.641 -1.437 1 98.31 67 THR B N 1
ATOM 1669 C CA . THR B 1 67 ? -0.307 -16.297 -1.664 1 98.31 67 THR B CA 1
ATOM 1670 C C . THR B 1 67 ? -1.407 -15.266 -1.452 1 98.31 67 THR B C 1
ATOM 1672 O O . THR B 1 67 ? -2.5 -15.391 -2.008 1 98.31 67 THR B O 1
ATOM 1675 N N . ILE B 1 68 ? -1.139 -14.273 -0.62 1 98.62 68 ILE B N 1
ATOM 1676 C CA . ILE B 1 68 ? -2.105 -13.219 -0.337 1 98.62 68 ILE B CA 1
ATOM 1677 C C . ILE B 1 68 ? -1.7 -11.938 -1.068 1 98.62 68 ILE B C 1
ATOM 1679 O O . ILE B 1 68 ? -0.611 -11.406 -0.844 1 98.62 68 ILE B O 1
ATOM 1683 N N . VAL B 1 69 ? -2.553 -11.484 -1.937 1 98.69 69 VAL B N 1
ATOM 1684 C CA . VAL B 1 69 ? -2.371 -10.242 -2.686 1 98.69 69 VAL B CA 1
ATOM 1685 C C . VAL B 1 69 ? -3.252 -9.148 -2.092 1 98.69 69 VAL B C 1
ATOM 1687 O O . VAL B 1 69 ? -4.48 -9.242 -2.131 1 98.69 69 VAL B O 1
ATOM 1690 N N . ASN B 1 70 ? -2.605 -8.164 -1.557 1 98.44 70 ASN B N 1
ATOM 1691 C CA . ASN B 1 70 ? -3.303 -6.984 -1.056 1 98.44 70 ASN B CA 1
ATOM 1692 C C . ASN B 1 70 ? -3.199 -5.812 -2.029 1 98.44 70 ASN B C 1
ATOM 1694 O O . ASN B 1 70 ? -2.098 -5.383 -2.375 1 98.44 70 ASN B O 1
ATOM 1698 N N . ILE B 1 71 ? -4.336 -5.34 -2.428 1 98.12 71 ILE B N 1
ATOM 1699 C CA . ILE B 1 71 ? -4.391 -4.195 -3.334 1 98.12 71 ILE B CA 1
ATOM 1700 C C . ILE B 1 71 ? -5.051 -3.012 -2.635 1 98.12 71 ILE B C 1
ATOM 1702 O O . ILE B 1 71 ? -6.137 -3.145 -2.068 1 98.12 71 ILE B O 1
ATOM 1706 N N . CYS B 1 72 ? -4.395 -1.954 -2.609 1 96.12 72 CYS B N 1
ATOM 1707 C CA . CYS B 1 72 ? -4.977 -0.687 -2.188 1 96.12 72 CYS B CA 1
ATOM 1708 C C . CYS B 1 72 ? -5.113 0.271 -3.363 1 96.12 72 CYS B C 1
ATOM 1710 O O . CYS B 1 72 ? -4.113 0.674 -3.961 1 96.12 72 CYS B O 1
ATOM 1712 N N . ALA B 1 73 ? -6.293 0.641 -3.688 1 95 73 ALA B N 1
ATOM 1713 C CA . ALA B 1 73 ? -6.562 1.492 -4.844 1 95 73 ALA B CA 1
ATOM 1714 C C . ALA B 1 73 ? -7.625 2.535 -4.52 1 95 73 ALA B C 1
ATOM 1716 O O . ALA B 1 73 ? -8.312 2.439 -3.498 1 95 73 ALA B O 1
ATOM 1717 N N . ALA B 1 74 ? -7.684 3.553 -5.383 1 92.06 74 ALA B N 1
ATOM 1718 C CA . ALA B 1 74 ? -8.727 4.562 -5.238 1 92.06 74 ALA B CA 1
ATOM 1719 C C . ALA B 1 74 ? -10.117 3.936 -5.359 1 92.06 74 ALA B C 1
ATOM 1721 O O . ALA B 1 74 ? -10.328 3.035 -6.176 1 92.06 74 ALA B O 1
ATOM 1722 N N . ALA B 1 75 ? -11.008 4.473 -4.578 1 91.19 75 ALA B N 1
ATOM 1723 C CA . ALA B 1 75 ? -12.398 4.023 -4.664 1 91.19 75 ALA B CA 1
ATOM 1724 C C . ALA B 1 75 ? -13.031 4.449 -5.984 1 91.19 75 ALA B C 1
ATOM 1726 O O . ALA B 1 75 ? -12.539 5.367 -6.648 1 91.19 75 ALA B O 1
ATOM 1727 N N . GLY B 1 76 ? -14.219 3.682 -6.41 1 92.19 76 GLY B N 1
ATOM 1728 C CA . GLY B 1 76 ? -14.953 4.164 -7.566 1 92.19 76 GLY B CA 1
ATOM 1729 C C . GLY B 1 76 ? -15.344 3.061 -8.531 1 92.19 76 GLY B C 1
ATOM 1730 O O . GLY B 1 76 ? -16.219 3.25 -9.383 1 92.19 76 GLY B O 1
ATOM 1731 N N . ARG B 1 77 ? -14.672 1.973 -8.438 1 94.88 77 ARG B N 1
ATOM 1732 C CA . ARG B 1 77 ? -15.008 0.881 -9.344 1 94.88 77 ARG B CA 1
ATOM 1733 C C . ARG B 1 77 ? -16.234 0.113 -8.859 1 94.88 77 ARG B C 1
ATOM 1735 O O . ARG B 1 77 ? -16.422 -0.062 -7.652 1 94.88 77 ARG B O 1
ATOM 1742 N N . THR B 1 78 ? -17.031 -0.375 -9.773 1 96.94 78 THR B N 1
ATOM 1743 C CA . THR B 1 78 ? -18.234 -1.13 -9.453 1 96.94 78 THR B CA 1
ATOM 1744 C C . THR B 1 78 ? -17.891 -2.555 -9.031 1 96.94 78 THR B C 1
ATOM 1746 O O . THR B 1 78 ? -16.781 -3.033 -9.305 1 96.94 78 THR B O 1
ATOM 1749 N N . PRO B 1 79 ? -18.828 -3.244 -8.367 1 97.06 79 PRO B N 1
ATOM 1750 C CA . PRO B 1 79 ? -18.609 -4.652 -8.023 1 97.06 79 PRO B CA 1
ATOM 1751 C C . PRO B 1 79 ? -18.297 -5.516 -9.242 1 97.06 79 PRO B C 1
ATOM 1753 O O . PRO B 1 79 ? -17.5 -6.449 -9.148 1 97.06 79 PRO B O 1
ATOM 1756 N N . GLU B 1 80 ? -18.938 -5.23 -10.305 1 98.19 80 GLU B N 1
ATOM 1757 C CA . GLU B 1 80 ? -18.688 -6 -11.516 1 98.19 80 GLU B CA 1
ATOM 1758 C C . GLU B 1 80 ? -17.25 -5.848 -11.984 1 98.19 80 GLU B C 1
ATOM 1760 O O .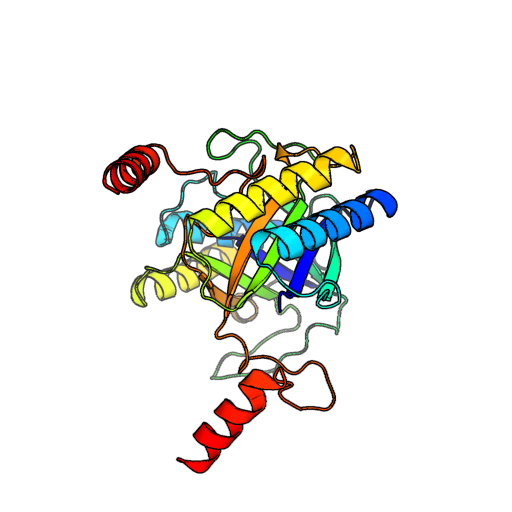 GLU B 1 80 ? -16.594 -6.836 -12.32 1 98.19 80 GLU B O 1
ATOM 1765 N N . ILE B 1 81 ? -16.766 -4.637 -12.023 1 97.94 81 ILE B N 1
ATOM 1766 C CA . ILE B 1 81 ? -15.391 -4.371 -12.43 1 97.94 81 ILE B CA 1
ATOM 1767 C C . ILE B 1 81 ? -14.422 -5.086 -11.492 1 97.94 81 ILE B C 1
ATOM 1769 O O . ILE B 1 81 ? -13.43 -5.672 -11.945 1 97.94 81 ILE B O 1
ATOM 1773 N N . LYS B 1 82 ? -14.719 -5.094 -10.219 1 97.94 82 LYS B N 1
ATOM 1774 C CA . LYS B 1 82 ? -13.875 -5.766 -9.242 1 97.94 82 LYS B CA 1
ATOM 1775 C C . LYS B 1 82 ? -13.867 -7.273 -9.469 1 97.94 82 LYS B C 1
ATOM 1777 O O . LYS B 1 82 ? -12.812 -7.91 -9.391 1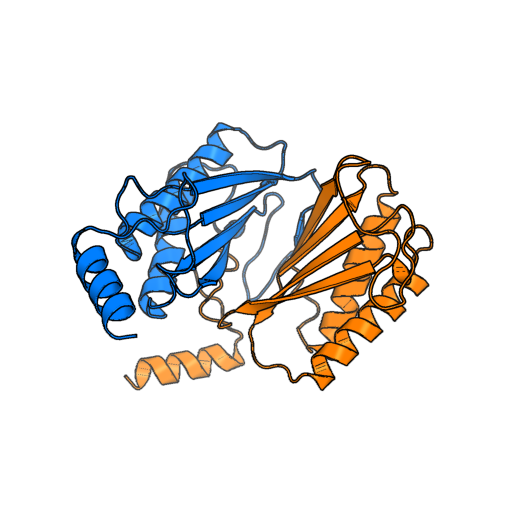 97.94 82 LYS B O 1
ATOM 1782 N N . ARG B 1 83 ? -15 -7.84 -9.688 1 98.25 83 ARG B N 1
ATOM 1783 C CA . ARG B 1 83 ? -15.086 -9.266 -9.984 1 98.25 83 ARG B CA 1
ATOM 1784 C C . ARG B 1 83 ? -14.25 -9.617 -11.211 1 98.25 83 ARG B C 1
ATOM 1786 O O . ARG B 1 83 ? -13.539 -10.625 -11.227 1 98.25 83 ARG B O 1
ATOM 1793 N N . ASN B 1 84 ? -14.336 -8.758 -12.172 1 98.75 84 ASN B N 1
ATOM 1794 C CA . ASN B 1 84 ? -13.547 -8.969 -13.375 1 98.75 84 ASN B CA 1
ATOM 1795 C C . ASN B 1 84 ? -12.047 -8.891 -13.094 1 98.75 84 ASN B C 1
ATOM 1797 O O . ASN B 1 84 ? -11.258 -9.625 -13.688 1 98.75 84 ASN B O 1
ATOM 1801 N N . LEU B 1 85 ? -11.711 -7.965 -12.219 1 98.62 85 LEU B N 1
ATOM 1802 C CA . LEU B 1 85 ? -10.312 -7.859 -11.805 1 98.62 85 LEU B CA 1
ATOM 1803 C C . LEU B 1 85 ? -9.82 -9.18 -11.219 1 98.62 85 LEU B C 1
ATOM 1805 O O . LEU B 1 85 ? -8.766 -9.68 -11.602 1 98.62 85 LEU B O 1
ATOM 1809 N N . PHE B 1 86 ? -10.578 -9.773 -10.328 1 98.69 86 PHE B N 1
ATOM 1810 C CA . PHE B 1 86 ? -10.172 -11.016 -9.672 1 98.69 86 PHE B CA 1
ATOM 1811 C C . PHE B 1 86 ? -10.039 -12.141 -10.688 1 98.69 86 PHE B C 1
ATOM 1813 O O . PHE B 1 86 ? -9.078 -12.914 -10.648 1 98.69 86 PHE B O 1
ATOM 1820 N N . LYS B 1 87 ? -10.969 -12.227 -11.602 1 98.75 87 LYS B N 1
ATOM 1821 C CA . LYS B 1 87 ? -10.914 -13.234 -12.648 1 98.75 87 LYS B CA 1
ATOM 1822 C C . LYS B 1 87 ? -9.672 -13.062 -13.516 1 98.75 87 LYS B C 1
ATOM 1824 O O . LYS B 1 87 ? -9.016 -14.047 -13.867 1 98.75 87 LYS B O 1
ATOM 1829 N N . ALA B 1 88 ? -9.445 -11.828 -13.859 1 98.81 88 ALA B N 1
ATOM 1830 C CA . ALA B 1 88 ? -8.281 -11.539 -14.703 1 98.81 88 ALA B CA 1
ATOM 1831 C C . ALA B 1 88 ? -6.984 -11.898 -13.992 1 98.81 88 ALA B C 1
ATOM 1833 O O . ALA B 1 88 ? -6.07 -12.461 -14.602 1 98.81 88 ALA B O 1
ATOM 1834 N N . ILE B 1 89 ? -6.852 -11.594 -12.68 1 98.69 89 ILE B N 1
ATOM 1835 C CA . ILE B 1 89 ? -5.668 -11.938 -11.906 1 98.69 89 ILE B CA 1
ATOM 1836 C C . ILE B 1 89 ? -5.461 -13.453 -11.938 1 98.69 89 ILE B C 1
ATOM 1838 O O . ILE B 1 89 ? -4.352 -13.93 -12.188 1 98.69 89 ILE B O 1
ATOM 1842 N N . HIS B 1 90 ? -6.516 -14.156 -11.688 1 98.56 90 HIS B N 1
ATOM 1843 C CA . HIS B 1 90 ? -6.461 -15.617 -11.734 1 98.56 90 HIS B CA 1
ATOM 1844 C C . HIS B 1 90 ? -5.98 -16.109 -13.094 1 98.56 90 HIS B C 1
ATOM 1846 O O . HIS B 1 90 ? -5.07 -16.938 -13.172 1 98.56 90 HIS B O 1
ATOM 1852 N N . ARG B 1 91 ? -6.586 -15.578 -14.195 1 98.5 91 ARG B N 1
ATOM 1853 C CA . ARG B 1 91 ? -6.273 -15.992 -15.555 1 98.5 91 ARG B CA 1
ATOM 1854 C C . ARG B 1 91 ? -4.801 -15.758 -15.875 1 98.5 91 ARG B C 1
ATOM 1856 O O . ARG B 1 91 ? -4.098 -16.672 -16.297 1 98.5 91 ARG B O 1
ATOM 1863 N N . TYR B 1 92 ? -4.293 -14.578 -15.578 1 98.62 92 TYR B N 1
ATOM 1864 C CA . TYR B 1 92 ? -2.92 -14.234 -15.93 1 98.62 92 TYR B CA 1
ATOM 1865 C C . TYR B 1 92 ? -1.927 -14.984 -15.047 1 98.62 92 TYR B C 1
ATOM 1867 O O . TYR B 1 92 ? -0.879 -15.43 -15.523 1 98.62 92 TYR B O 1
ATOM 1875 N N . ALA B 1 93 ? -2.248 -15.086 -13.766 1 97.88 93 ALA B N 1
ATOM 1876 C CA . ALA B 1 93 ? -1.319 -15.719 -12.828 1 97.88 93 ALA B CA 1
ATOM 1877 C C . ALA B 1 93 ? -1.15 -17.203 -13.141 1 97.88 93 ALA B C 1
ATOM 1879 O O . ALA B 1 93 ? -0.044 -17.734 -13.055 1 97.88 93 ALA B O 1
ATOM 1880 N N . THR B 1 94 ? -2.195 -17.891 -13.492 1 97.31 94 THR B N 1
ATOM 1881 C CA . THR B 1 94 ? -2.141 -19.328 -13.703 1 97.31 94 THR B CA 1
ATOM 1882 C C . THR B 1 94 ? -1.571 -19.656 -15.078 1 97.31 94 THR B C 1
ATOM 1884 O O . THR B 1 94 ? -1.11 -20.766 -15.328 1 97.31 94 THR B O 1
ATOM 1887 N N . ALA B 1 95 ? -1.576 -18.688 -15.969 1 97.56 95 ALA B N 1
ATOM 1888 C CA . ALA B 1 95 ? -1.03 -18.875 -17.312 1 97.56 95 ALA B CA 1
ATOM 1889 C C . ALA B 1 95 ? 0.491 -18.766 -17.312 1 97.56 95 ALA B C 1
ATOM 1891 O O . ALA B 1 95 ? 1.165 -19.297 -18.188 1 97.56 95 ALA B O 1
ATOM 1892 N N . ASN B 1 96 ? 1.04 -18.109 -16.25 1 95.62 96 ASN B N 1
ATOM 1893 C CA . ASN B 1 96 ? 2.428 -17.688 -16.406 1 95.62 96 ASN B CA 1
ATOM 1894 C C . ASN B 1 96 ? 3.33 -18.359 -15.375 1 95.62 96 ASN B C 1
ATOM 1896 O O . ASN B 1 96 ? 4.539 -18.125 -15.352 1 95.62 96 ASN B O 1
ATOM 1900 N N . GLN B 1 97 ? 2.785 -19.156 -14.539 1 95.12 97 GLN B N 1
ATOM 1901 C CA . GLN B 1 97 ? 3.547 -19.922 -13.555 1 95.12 97 GLN B CA 1
ATOM 1902 C C . GLN B 1 97 ? 2.719 -21.062 -12.984 1 95.12 97 GLN B C 1
ATOM 1904 O O . GLN B 1 97 ? 1.488 -21.047 -13.047 1 95.12 97 GLN B O 1
ATOM 1909 N N . THR B 1 98 ? 3.377 -22.078 -12.391 1 94.81 98 THR B N 1
ATOM 1910 C CA . THR B 1 98 ? 2.643 -23.266 -11.945 1 94.81 98 THR B CA 1
ATOM 1911 C C . THR B 1 98 ? 2.881 -23.516 -10.453 1 94.81 98 THR B C 1
ATOM 1913 O O . THR B 1 98 ? 2.217 -24.359 -9.852 1 94.81 98 THR B O 1
ATOM 1916 N N . GLU B 1 99 ? 3.73 -22.797 -9.867 1 97 99 GLU B N 1
ATOM 1917 C CA . GLU B 1 99 ? 4.078 -23.062 -8.477 1 97 99 GLU B CA 1
ATOM 1918 C C . GLU B 1 99 ? 2.934 -22.703 -7.539 1 97 99 GLU B C 1
ATOM 1920 O O . GLU B 1 99 ? 2.773 -23.312 -6.48 1 97 99 GLU B O 1
ATOM 1925 N N . VAL B 1 100 ? 2.211 -21.703 -7.867 1 98 100 VAL B N 1
ATOM 1926 C CA . VAL B 1 100 ? 1.059 -21.266 -7.086 1 98 100 VAL B CA 1
ATOM 1927 C C . VAL B 1 100 ? -0.221 -21.469 -7.895 1 98 100 VAL B C 1
ATOM 1929 O O . VAL B 1 100 ? -0.529 -20.672 -8.789 1 98 100 VAL B O 1
ATOM 1932 N N . PRO B 1 101 ? -0.909 -22.5 -7.523 1 97.62 101 PRO B N 1
ATOM 1933 C CA . PRO B 1 101 ? -2.148 -22.734 -8.266 1 97.62 101 PRO B CA 1
ATOM 1934 C C . PRO B 1 101 ? -3.215 -21.672 -7.984 1 97.62 101 PRO B C 1
ATOM 1936 O O . PRO B 1 101 ? -3.105 -20.938 -7.008 1 97.62 101 PRO B O 1
ATOM 1939 N N . GLY B 1 102 ? -4.219 -21.609 -8.844 1 97.69 102 GLY B N 1
ATOM 1940 C CA . GLY B 1 102 ? -5.238 -20.562 -8.773 1 97.69 102 GLY B CA 1
ATOM 1941 C C . GLY B 1 102 ? -5.969 -20.531 -7.445 1 97.69 102 GLY B C 1
ATOM 1942 O O . GLY B 1 102 ? -6.32 -19.453 -6.953 1 97.69 102 GLY B O 1
ATOM 1943 N N . ASN B 1 103 ? -6.242 -21.688 -6.922 1 97.94 103 ASN B N 1
ATOM 1944 C CA . ASN B 1 103 ? -6.977 -21.781 -5.664 1 97.94 103 ASN B CA 1
ATOM 1945 C C . ASN B 1 103 ? -6.133 -21.297 -4.484 1 97.94 103 ASN B C 1
ATOM 1947 O O . ASN B 1 103 ? -6.641 -21.125 -3.377 1 97.94 103 ASN B O 1
ATOM 1951 N N . ASP B 1 104 ? -4.836 -20.953 -4.719 1 98 104 ASP B N 1
ATOM 1952 C CA . ASP B 1 104 ? -3.941 -20.469 -3.672 1 98 104 ASP B CA 1
ATOM 1953 C C . ASP B 1 104 ? -3.672 -18.984 -3.828 1 98 104 ASP B C 1
ATOM 1955 O O . ASP B 1 104 ? -2.848 -18.406 -3.107 1 98 104 ASP B O 1
ATOM 1959 N N . ILE B 1 105 ? -4.281 -18.344 -4.75 1 98.38 105 ILE B N 1
ATOM 1960 C CA . ILE B 1 105 ? -4.141 -16.906 -4.93 1 98.38 105 ILE B CA 1
ATOM 1961 C C . ILE B 1 105 ? -5.359 -16.188 -4.348 1 98.38 105 ILE B C 1
ATOM 1963 O O . ILE B 1 105 ? -6.453 -16.25 -4.91 1 98.38 105 ILE B O 1
ATOM 1967 N N . CYS B 1 106 ? -5.191 -15.578 -3.209 1 98.56 106 CYS B N 1
ATOM 1968 C CA . CYS B 1 106 ? -6.238 -14.82 -2.531 1 98.56 106 CYS B CA 1
ATOM 1969 C C . CYS B 1 106 ? -6.008 -13.32 -2.672 1 98.56 106 CYS B C 1
ATOM 1971 O O . CYS B 1 106 ? -4.883 -12.844 -2.508 1 98.56 106 CYS B O 1
ATOM 1973 N N . VAL B 1 107 ? -7.047 -12.562 -2.955 1 98.62 107 VAL B N 1
ATOM 1974 C CA . VAL B 1 107 ? -6.91 -11.133 -3.211 1 98.62 107 VAL B CA 1
ATOM 1975 C C . VAL B 1 107 ? -7.773 -10.344 -2.229 1 98.62 107 VAL B C 1
ATOM 1977 O O . VAL B 1 107 ? -8.945 -10.68 -2.012 1 98.62 107 VAL B O 1
ATOM 1980 N N . PHE B 1 108 ? -7.215 -9.43 -1.626 1 97.62 108 PHE B N 1
ATOM 1981 C CA . PHE B 1 108 ? -7.898 -8.469 -0.763 1 97.62 108 PHE B CA 1
ATOM 1982 C C . PHE B 1 108 ? -7.777 -7.055 -1.318 1 97.62 108 PHE B C 1
ATOM 1984 O O . PHE B 1 108 ? -6.668 -6.578 -1.572 1 97.62 108 PHE B O 1
ATOM 1991 N N . LEU B 1 109 ? -8.898 -6.395 -1.501 1 97.12 109 LEU B N 1
ATOM 1992 C CA . LEU B 1 109 ? -8.922 -5.051 -2.061 1 97.12 109 LEU B CA 1
ATOM 1993 C C . LEU B 1 109 ? -9.344 -4.031 -1.011 1 97.12 109 LEU B C 1
ATOM 1995 O O . LEU B 1 109 ? -10.367 -4.211 -0.345 1 97.12 109 LEU B O 1
ATOM 1999 N N . GLN B 1 110 ? -8.531 -3.09 -0.805 1 94.69 110 GLN B N 1
ATOM 2000 C CA . GLN B 1 110 ? -8.836 -1.924 0.016 1 94.69 110 GLN B CA 1
ATOM 2001 C C . GLN B 1 110 ? -8.891 -0.655 -0.829 1 94.69 110 GLN B C 1
ATOM 2003 O O . GLN B 1 110 ? -8.102 -0.49 -1.763 1 94.69 110 GLN B O 1
ATOM 2008 N N . GLU B 1 111 ? -9.727 0.217 -0.384 1 93.5 111 GLU B N 1
ATOM 2009 C CA . GLU B 1 111 ? -9.898 1.427 -1.183 1 93.5 111 GLU B CA 1
ATOM 2010 C C . GLU B 1 111 ? -9.57 2.676 -0.371 1 93.5 111 GLU B C 1
ATOM 2012 O O . GLU B 1 111 ? -9.719 2.686 0.853 1 93.5 111 GLU B O 1
ATOM 2017 N N . ASN B 1 112 ? -9 3.678 -1.015 1 91.44 112 ASN B N 1
ATOM 2018 C CA . ASN B 1 112 ? -8.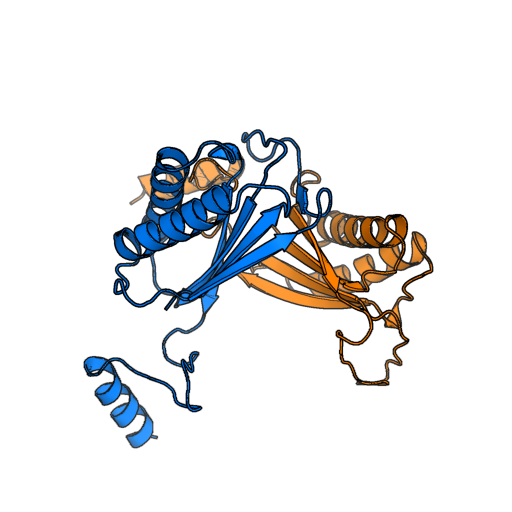828 5 -0.421 1 91.44 112 ASN B CA 1
ATOM 2019 C C . ASN B 1 112 ? -9.492 6.082 -1.264 1 91.44 112 ASN B C 1
ATOM 2021 O O . ASN B 1 112 ? -10.312 5.781 -2.133 1 91.44 112 ASN B O 1
ATOM 2025 N N . ASN B 1 113 ? -9.203 7.43 -0.935 1 87 113 ASN B N 1
ATOM 2026 C CA . ASN B 1 113 ? -9.961 8.523 -1.536 1 87 113 ASN B CA 1
ATOM 2027 C C . ASN B 1 113 ? -9.344 8.977 -2.855 1 87 113 ASN B C 1
ATOM 2029 O O . ASN B 1 113 ? -9.797 9.953 -3.457 1 87 113 ASN B O 1
ATOM 2033 N N . GLY B 1 114 ? -8.32 8.336 -3.281 1 85.5 114 GLY B N 1
ATOM 2034 C CA . GLY B 1 114 ? -7.773 8.609 -4.598 1 85.5 114 GLY B CA 1
ATOM 2035 C C . GLY B 1 114 ? -6.711 9.695 -4.586 1 85.5 114 GLY B C 1
ATOM 2036 O O . GLY B 1 114 ? -5.82 9.688 -3.732 1 85.5 114 GLY B O 1
ATOM 2037 N N . LEU B 1 115 ? -6.766 10.617 -5.496 1 78.38 115 LEU B N 1
ATOM 2038 C CA . LEU B 1 115 ? -5.668 11.469 -5.953 1 78.38 115 LEU B CA 1
ATOM 2039 C C . LEU B 1 115 ? -5.094 12.281 -4.801 1 78.38 115 LEU B C 1
ATOM 2041 O O . LEU B 1 115 ? -3.891 12.555 -4.77 1 78.38 115 LEU B O 1
ATOM 2045 N N . THR B 1 116 ? -5.855 12.562 -3.828 1 85.62 116 THR B N 1
ATOM 2046 C CA . THR B 1 116 ? -5.379 13.43 -2.756 1 85.62 116 THR B CA 1
ATOM 2047 C C . THR B 1 116 ? -4.652 12.617 -1.686 1 85.62 116 THR B C 1
ATOM 2049 O O . THR B 1 116 ? -4.148 13.18 -0.709 1 85.62 116 THR B O 1
ATOM 2052 N N . ASP B 1 117 ? -4.559 11.32 -1.937 1 91.94 117 ASP B N 1
ATOM 2053 C CA . ASP B 1 117 ? -4.027 10.461 -0.884 1 91.94 117 ASP B CA 1
ATOM 2054 C C . ASP B 1 117 ? -2.682 9.867 -1.29 1 91.94 117 ASP B C 1
ATOM 2056 O O . ASP B 1 117 ? -2.25 8.852 -0.731 1 91.94 117 ASP B O 1
ATOM 2060 N N . TYR B 1 118 ? -2.043 10.57 -2.287 1 91.81 118 TYR B N 1
ATOM 2061 C CA . TYR B 1 118 ? -0.791 10.008 -2.779 1 91.81 118 TYR B CA 1
ATOM 2062 C C . TYR B 1 118 ? 0.25 11.094 -3.004 1 91.81 118 TYR B C 1
ATOM 2064 O O . TYR B 1 118 ? -0.079 12.195 -3.467 1 91.81 118 TYR B O 1
ATOM 2072 N N . SER B 1 119 ? 1.412 10.805 -2.709 1 94.12 119 SER B N 1
ATOM 2073 C CA . SER B 1 119 ? 2.6 11.469 -3.232 1 94.12 119 SER B CA 1
ATOM 2074 C C . SER B 1 119 ? 3.549 10.477 -3.887 1 94.12 119 SER B C 1
ATOM 2076 O O . SER B 1 119 ? 4.082 9.586 -3.219 1 94.12 119 SER B O 1
ATOM 2078 N N . TRP B 1 120 ? 3.822 10.562 -5.141 1 93.56 120 TRP B N 1
ATOM 2079 C CA . TRP B 1 120 ? 4.676 9.617 -5.852 1 93.56 120 TRP B CA 1
ATOM 2080 C C . TRP B 1 120 ? 6.125 10.094 -5.867 1 93.56 120 TRP B C 1
ATOM 2082 O O . TRP B 1 120 ? 6.953 9.555 -6.609 1 93.56 120 TRP B O 1
ATOM 2092 N N . GLY B 1 121 ? 6.359 11.141 -5.109 1 94.69 121 GLY B N 1
ATOM 2093 C CA . GLY B 1 121 ? 7.695 11.695 -4.98 1 94.69 121 GLY B CA 1
ATOM 2094 C C . GLY B 1 121 ? 7.703 13.203 -4.809 1 94.69 121 GLY B C 1
ATOM 2095 O O . GLY B 1 121 ? 6.707 13.867 -5.098 1 94.69 121 GLY B O 1
ATOM 2096 N N . ASN B 1 122 ? 8.766 13.625 -4.23 1 96 122 ASN B N 1
ATOM 2097 C CA . ASN B 1 122 ? 9.055 15.047 -4.086 1 96 122 ASN B CA 1
ATOM 2098 C C . ASN B 1 122 ? 8.047 15.734 -3.172 1 96 122 ASN B C 1
ATOM 2100 O O . ASN B 1 122 ? 7.898 16.953 -3.213 1 96 122 ASN B O 1
ATOM 2104 N N . GLY B 1 123 ? 7.258 14.969 -2.438 1 95 123 GLY B N 1
ATOM 2105 C CA . GLY B 1 123 ? 6.309 15.531 -1.493 1 95 123 GLY B CA 1
ATOM 2106 C C . GLY B 1 123 ? 5.133 16.219 -2.166 1 95 123 GLY B C 1
ATOM 2107 O O . GLY B 1 123 ? 4.516 17.109 -1.588 1 95 123 GLY B O 1
ATOM 2108 N N . GLU B 1 124 ? 4.895 15.859 -3.396 1 93.44 124 GLU B N 1
ATOM 2109 C CA . GLU B 1 124 ? 3.838 16.5 -4.172 1 93.44 124 GLU B CA 1
ATOM 2110 C C . GLU B 1 124 ? 2.711 15.523 -4.484 1 93.44 124 GLU B C 1
ATOM 2112 O O . GLU B 1 124 ? 2.922 14.305 -4.504 1 93.44 124 GLU B O 1
ATOM 2117 N N . VAL B 1 125 ? 1.553 16.109 -4.562 1 89.56 125 VAL B N 1
ATOM 2118 C CA . VAL B 1 125 ? 0.453 15.359 -5.164 1 89.56 125 VAL B CA 1
ATOM 2119 C C . VAL B 1 125 ? 0.516 15.484 -6.684 1 89.56 125 VAL B C 1
ATOM 2121 O O . VAL B 1 125 ? 0.34 16.562 -7.234 1 89.56 125 VAL B O 1
ATOM 2124 N N . GLN B 1 126 ? 0.778 14.367 -7.324 1 86.81 126 GLN B N 1
ATOM 2125 C CA . GLN B 1 126 ? 0.909 14.383 -8.773 1 86.81 126 GLN B CA 1
ATOM 2126 C C . GLN B 1 126 ? -0.415 14.039 -9.453 1 86.81 126 GLN B C 1
ATOM 2128 O O . GLN B 1 126 ? -1.034 13.023 -9.133 1 86.81 126 GLN B O 1
ATOM 2133 N N . LEU B 1 127 ? -0.892 14.875 -10.156 1 80.12 127 LEU B N 1
ATOM 2134 C CA . LEU B 1 127 ? -2.154 14.672 -10.859 1 80.12 127 LEU B CA 1
ATOM 2135 C C . LEU B 1 127 ? -1.917 14.461 -12.352 1 80.12 127 LEU B C 1
ATOM 2137 O O . LEU B 1 127 ? -1.029 15.086 -12.938 1 80.12 127 LEU B O 1
ATOM 2141 N N . PRO B 1 128 ? -2.689 13.492 -12.812 1 75 128 PRO B N 1
ATOM 2142 C CA . PRO B 1 128 ? -2.607 13.414 -14.273 1 75 128 PRO B CA 1
ATOM 2143 C C . PRO B 1 128 ? -2.951 14.742 -14.953 1 75 128 PRO B C 1
ATOM 2145 O O . PRO B 1 128 ? -3.705 15.547 -14.398 1 75 128 PRO B O 1
ATOM 2148 N N . PRO B 1 129 ? -2.268 14.914 -16.062 1 67 129 PRO B N 1
ATOM 2149 C CA . PRO B 1 129 ? -2.43 16.188 -16.766 1 67 129 PRO B CA 1
ATOM 2150 C C . PRO B 1 129 ? -3.895 16.594 -16.922 1 67 129 PRO B C 1
ATOM 2152 O O . PRO B 1 129 ? -4.242 17.766 -16.75 1 67 129 PRO B O 1
ATOM 2155 N N . HIS B 1 130 ? -4.73 15.625 -17.188 1 65.38 130 HIS B N 1
ATOM 2156 C CA . HIS B 1 130 ? -6.129 15.945 -17.453 1 65.38 130 HIS B CA 1
ATOM 2157 C C . HIS B 1 130 ? -6.844 16.375 -16.172 1 65.38 130 HIS B C 1
ATOM 2159 O O . HIS B 1 130 ? -7.84 17.094 -16.219 1 65.38 130 HIS B O 1
ATOM 2165 N N . LEU B 1 131 ? -6.406 16.016 -15.023 1 64.38 131 LEU B N 1
ATOM 2166 C CA . LEU B 1 131 ? -7.035 16.344 -13.75 1 64.38 131 LEU B CA 1
ATOM 2167 C C . LEU B 1 131 ? -6.395 17.594 -13.141 1 64.38 131 LEU B C 1
ATOM 2169 O O . LEU B 1 131 ? -7.047 18.328 -12.398 1 64.38 131 LEU B O 1
ATOM 2173 N N . LEU B 1 132 ? -5.121 17.703 -13.453 1 61.84 132 LEU B N 1
ATOM 2174 C CA . LEU B 1 132 ? -4.445 18.906 -12.984 1 61.84 132 LEU B CA 1
ATOM 2175 C C . LEU B 1 132 ? -5.227 20.156 -13.383 1 61.84 132 LEU B C 1
ATOM 2177 O O . LEU B 1 132 ? -5.359 21.094 -12.586 1 61.84 132 LEU B O 1
ATOM 2181 N N . ALA B 1 133 ? -5.73 20.031 -14.617 1 59.47 133 ALA B N 1
ATOM 2182 C CA . ALA B 1 133 ? -6.523 21.156 -15.109 1 59.47 133 ALA B CA 1
ATOM 2183 C C . ALA B 1 133 ? -7.762 21.375 -14.242 1 59.47 133 ALA B C 1
ATOM 2185 O O . ALA B 1 133 ? -8.102 22.516 -13.914 1 59.47 133 ALA B O 1
ATOM 2186 N N . LYS B 1 134 ? -8.312 20.234 -13.836 1 56 134 LYS B N 1
ATOM 2187 C CA . LYS B 1 134 ? -9.562 20.312 -13.078 1 56 134 LYS B CA 1
ATOM 2188 C C . LYS B 1 134 ? -9.312 20.812 -11.656 1 56 134 LYS B C 1
ATOM 2190 O O . LYS B 1 134 ? -10.117 21.562 -11.117 1 56 134 LYS B O 1
ATOM 2195 N N . LEU B 1 135 ? -8.281 20.328 -11.008 1 59.06 135 LEU B N 1
ATOM 2196 C CA . LEU B 1 135 ? -7.938 20.75 -9.656 1 59.06 135 LEU B CA 1
ATOM 2197 C C . LEU B 1 135 ? -7.648 22.234 -9.609 1 59.06 135 LEU B C 1
ATOM 2199 O O . LEU B 1 135 ? -8.07 22.922 -8.672 1 59.06 135 LEU B O 1
ATOM 2203 N N . LYS B 1 136 ? -6.805 22.672 -10.617 1 58.25 136 LYS B N 1
ATOM 2204 C CA . LYS B 1 136 ? -6.516 24.109 -10.719 1 58.25 136 LYS B CA 1
ATOM 2205 C C . LYS B 1 136 ? -7.801 24.922 -10.844 1 58.25 136 LYS B C 1
ATOM 2207 O O . LYS B 1 136 ? -7.918 26 -10.258 1 58.25 136 LYS B O 1
ATOM 2212 N N . GLU B 1 137 ? -8.672 24.281 -11.547 1 55.75 137 GLU B N 1
ATOM 2213 C CA . GLU B 1 137 ? -9.961 24.938 -11.703 1 55.75 137 GLU B CA 1
ATOM 2214 C C . GLU B 1 137 ? -10.742 24.938 -10.391 1 55.75 137 GLU B C 1
ATOM 2216 O O . GLU B 1 137 ? -11.367 25.938 -10.031 1 55.75 137 GLU B O 1
ATOM 2221 N N . MET B 1 138 ? -10.68 23.828 -9.766 1 55.19 138 MET B N 1
ATOM 2222 C CA . MET B 1 138 ? -11.398 23.688 -8.5 1 55.19 138 MET B CA 1
ATOM 2223 C C . MET B 1 138 ? -10.781 24.578 -7.422 1 55.19 138 MET B C 1
ATOM 2225 O O . MET B 1 138 ? -11.492 25.156 -6.605 1 55.19 138 MET B O 1
ATOM 2229 N N . GLU B 1 139 ? -9.477 24.578 -7.375 1 54.59 139 GLU B N 1
ATOM 2230 C CA . GLU B 1 139 ? -8.773 25.438 -6.426 1 54.59 139 GLU B CA 1
ATOM 2231 C C . GLU B 1 139 ? -8.992 26.906 -6.742 1 54.59 139 GLU B C 1
ATOM 2233 O O . GLU B 1 139 ? -9.078 27.734 -5.836 1 54.59 139 GLU B O 1
ATOM 2238 N N . ALA B 1 140 ? -9.023 27.281 -8.086 1 54.88 140 ALA B N 1
ATOM 2239 C CA . ALA B 1 140 ? -9.281 28.656 -8.508 1 54.88 140 ALA B CA 1
ATOM 2240 C C . ALA B 1 140 ? -10.711 29.078 -8.18 1 54.88 140 ALA B C 1
ATOM 2242 O O . ALA B 1 140 ? -10.984 30.25 -7.926 1 54.88 140 ALA B O 1
ATOM 2243 N N . ALA B 1 141 ? -11.523 28.062 -8.172 1 51.81 141 ALA B N 1
ATOM 2244 C CA . ALA B 1 141 ? -12.922 28.406 -7.93 1 51.81 141 ALA B CA 1
ATOM 2245 C C . ALA B 1 141 ? -13.188 28.594 -6.441 1 51.81 141 ALA B C 1
ATOM 2247 O O . ALA B 1 141 ? -14.219 29.141 -6.051 1 51.81 141 ALA B O 1
ATOM 2248 N N . LYS B 1 142 ? -12.328 28.328 -5.699 1 48.19 142 LYS B N 1
ATOM 2249 C CA . LYS B 1 142 ? -12.523 28.625 -4.281 1 48.19 142 LYS B CA 1
ATOM 2250 C C . LYS B 1 142 ? -11.938 29.984 -3.912 1 48.19 142 LYS B C 1
ATOM 2252 O O . LYS B 1 142 ? -10.883 30.375 -4.422 1 48.19 142 LYS B O 1
#

Sequence (284 aa):
MPVVRISIRKDLKRETKLAISDAVHRALVEEFKIPDADFWHIIDEVEPGNIIFPKEYLGVQHGENLTIVNICAAAGRTPEIKRNLFKAIHRYATANQTEVPGNDICVFLQENNGLTDYSWGNGEVQLPPHLLAKLKEMEAAKMPVVRISIRKDLKRETKLAISDAVHRALVEEFKIPDADFWHIIDEVEPGNIIFPKEYLGVQHGENLTIVNICAAAGRTPEIKRNLFKAIHRYATANQTEVPGNDICVFLQENNGLTDYSWGNGEVQLPPHLLAKLKEMEAAK

Secondary structure (DSSP, 8-state):
--EEEEEEETTS-HHHHHHHHHHHHHHIIIII---TT--EEEEEEE-TT-EE--SEETTEE--TT-EEEEEEEES---HHHHHHHHHHHHHHHHHH-SSS-GGGEEEEEEEE-GGGG---STT-----HHHHHHHHHHHH--/--EEEEEEETTS-HHHHHHHHHHHHHHIIIII---TT--EEEEEEE-TT-S---SEETTEE--S--EEEEEEEES---HHHHHHHHHHHHHHHHHH-SSS-GGGEEEEEEEE--GGGEE-STT-----HHHHHHHHHHHHH-

pLDDT: mean 91.88, std 11.7, range [48.19, 98.81]

InterPro domains:
  IPR014347 Tautomerase/MIF superfamily [G3DSA:3.30.429.10] (2-136)
  IPR014347 Tautomerase/MIF superfamily [SSF55331] (2-126)
  IPR037479 Tautomerase, MSAD family [PF14552] (40-113)
  IPR037479 Tautomerase, MSAD family [PTHR38460] (1-132)

Foldseek 3Di:
DKAKEKEWAQPDDPQLLVQLLVQLLVLCCVLVVDDSVPRHYHYHHDHQPRDDDDCDDPHQGADRTAMEMEMEEADDDDPVSVVSSLVSSQVRSVVRDPPGHSSRYHYHYHHDNPQVVDDPDPPDRDDPPVCVVVVVVVVVVD/DKAKEKEWAQPDDPQLQVQLLVQLLVLCCVLVVDDSVPRHYHYHHDHQPPDDDDCDDPHQGEDRTAMEMEMEEADDDDPVSVVSSLVSSLVSSVVRDPPGHSSRYHYHYHHDNPQVVDDPDPPDRDDDPVCVVVVVVVVVVD

Nearest PDB structures (foldseek):
  4lho-assembly1_A  TM=9.197E-01  e=5.382E-15  coryneform bacterium
  2aag-assembly2_D  TM=9.176E-01  e=3.060E-11  Pseudomonas pavonaceae
  2aaj-assembly1_A  TM=9.038E-01  e=1.510E-10  Pseudomonas pavonaceae
  7puo-assembly2_F  TM=7.862E-01  e=4.917E-08  Pseudomonas putida
  6blm-assembly1_C  TM=7.949E-01  e=5.042E-07  Burkholderia lata

Solvent-accessible surface area (backbone atoms only — not comparable to full-atom values): 15362 Å² total; per-residue (Å²): 117,45,42,35,39,37,42,29,54,52,87,57,56,68,67,49,54,50,33,45,53,49,14,46,48,55,17,39,33,70,52,71,62,46,60,88,82,61,73,46,75,43,82,40,69,30,56,84,81,27,65,46,64,45,60,48,53,88,90,39,60,41,66,93,52,51,27,44,34,39,37,38,28,46,59,83,75,52,60,67,45,42,41,50,27,34,36,37,26,30,55,42,27,48,73,63,38,74,82,46,48,42,41,18,43,25,39,40,48,37,65,46,83,34,72,86,71,45,59,94,52,95,88,36,69,75,55,59,75,84,47,41,56,54,50,52,49,55,58,65,74,96,115,45,42,36,40,35,42,30,54,52,86,56,56,67,67,50,56,50,34,43,54,50,14,45,48,53,16,40,34,70,52,69,61,47,61,86,54,61,43,41,36,36,53,41,70,33,59,84,82,70,76,82,77,68,58,56,58,100,88,45,61,40,68,92,53,52,27,45,36,38,36,38,27,45,62,85,75,51,73,66,47,51,53,49,28,54,52,36,25,44,55,42,28,47,72,64,37,74,83,46,49,58,68,19,60,43,77,44,82,43,68,34,89,34,70,66,31,39,18,73,20,59,20,34,65,65,55,57,74,80,47,42,57,49,49,52,48,55,60,64,69,95